Protein AF-A0A392MT41-F1 (afdb_monomer)

Secondary structure (DSSP, 8-state):
--------BHHHHHHHTTTS---HHHHHHHHHHHHHHHHIIIIIS-EE-S--SGGGEEESS---GGG-TTTTT-----PPPPP----S-HHHHHHHHHHHHHHHHHHHHHHTTT----PPPPP-PPP-TTS---EEE--GGG-EETTB---SS-S-GGG--HHHHTT----THHHHHHHHHHHHHHHHSS-S--PPPPTT--S---

Solvent-accessible surface area (backbone atoms only — not comparable to full-atom values): 12586 Å² total; per-residue (Å²): 139,88,76,83,86,63,32,42,27,45,46,54,51,41,58,70,58,67,43,61,32,47,61,66,69,60,42,50,53,38,49,50,38,46,50,56,49,49,50,49,30,45,73,77,65,38,38,32,52,44,52,58,46,44,73,33,28,27,16,62,46,63,83,59,63,71,70,23,84,85,41,66,84,58,83,80,84,76,80,78,79,80,86,82,92,80,90,89,70,67,68,62,55,51,52,50,51,54,51,49,52,53,51,51,52,53,52,54,62,62,51,66,80,74,60,85,88,77,82,75,77,78,77,77,79,81,69,62,83,84,56,72,61,58,45,43,74,51,77,66,88,67,37,31,39,75,93,52,75,82,66,77,86,61,38,56,80,59,31,43,32,66,43,52,75,67,68,70,57,84,62,69,61,43,43,57,43,9,47,51,32,46,55,44,22,42,50,53,35,45,71,74,44,79,89,73,93,55,96,89,63,65,98,74,78,130

pLDDT: mean 77.29, std 24.52, range [26.86, 98.88]

InterPro domains:
  IPR000719 Protein kinase domain [PF00069] (1-61)
  IPR000719 Protein kinase domain [PF00069] (134-195)
  IPR000719 Protein kinase domain [PS50011] (1-206)
  IPR000719 Protein kinase domain [SM00220] (1-206)
  IPR008271 Serine/threonine-protein kinase, active site [PS00108] (47-59)
  IPR011009 Protein kinase-like domain superfamily [SSF56112] (1-197)

Mean predicted aligned error: 13.43 Å

Nearest PDB structures (foldseek):
  6khf-assembly1_A  TM=9.189E-01  e=7.481E-11  Homo sapiens
  6ytw-assembly1_A  TM=9.101E-01  e=1.642E-10  Homo sapiens
  2eu9-assembly1_A  TM=8.908E-01  e=1.642E-10  Homo sapiens
  6z55-assembly1_A  TM=8.718E-01  e=1.142E-10  Homo sapiens
  6fyk-assembly1_A  TM=8.500E-01  e=9.529E-11  Homo sapiens

Foldseek 3Di:
DDDDDFAAFQVVVLVVQVLAADDVVLLVLLLVLLVVQLCCCCPVPQKALQADDRRQKTHRDYDDCCVWPVCVPDDDPDDDDDDDDDDDDPPVVVVVVVVVVVVVVVVVVVVVVPDDDDDDDPPDRTDCPPPDSNIHGHDSVCMDRQVDHDDLQTYDPLLADVCSVVSVDDGSVSSVSSSVQRSVCNGGSDGPDDDDDDPPDDPDDD

Radius of gyration: 20.71 Å; Cα contacts (8 Å, |Δi|>4): 234; chains: 1; bounding box: 49×44×62 Å

Structure (mmCIF, N/CA/C/O backbone):
data_AF-A0A392MT41-F1
#
_entry.id   AF-A0A392MT41-F1
#
loop_
_atom_site.group_PDB
_atom_site.id
_atom_site.type_symbol
_atom_site.label_atom_id
_atom_site.label_alt_id
_atom_site.label_comp_id
_atom_site.label_asym_id
_atom_site.label_entity_id
_atom_site.label_seq_id
_atom_site.pdbx_PDB_ins_code
_atom_site.Cartn_x
_atom_site.Cartn_y
_atom_site.Cartn_z
_atom_site.occupancy
_atom_site.B_iso_or_equiv
_atom_site.auth_seq_id
_atom_site.auth_comp_id
_atom_site.auth_asym_id
_atom_site.auth_atom_id
_atom_site.pdbx_PDB_model_num
ATOM 1 N N . MET A 1 1 ? -1.123 17.885 -12.887 1.00 83.00 1 MET A N 1
ATOM 2 C CA . MET A 1 1 ? -2.150 16.830 -13.041 1.00 83.00 1 MET A CA 1
ATOM 3 C C . MET A 1 1 ? -3.397 17.243 -12.278 1.00 83.00 1 MET A C 1
ATOM 5 O O . MET A 1 1 ? -3.253 17.849 -11.225 1.00 83.00 1 MET A O 1
ATOM 9 N N . VAL A 1 2 ? -4.587 16.936 -12.796 1.00 93.81 2 VAL A N 1
ATOM 10 C CA . VAL A 1 2 ? -5.866 17.074 -12.077 1.00 93.81 2 VAL A CA 1
ATOM 11 C C . VAL A 1 2 ? -6.411 15.662 -11.874 1.00 93.81 2 VAL A C 1
ATOM 13 O O . VAL A 1 2 ? -6.460 14.899 -12.834 1.00 93.81 2 VAL A O 1
ATOM 16 N N . LEU A 1 3 ? -6.756 15.307 -10.637 1.00 95.94 3 LEU A N 1
ATOM 17 C CA . LEU A 1 3 ? -7.243 13.982 -10.240 1.00 95.94 3 LEU A CA 1
ATOM 18 C C . LEU A 1 3 ? -8.546 14.130 -9.448 1.00 95.94 3 LEU A C 1
ATOM 20 O O . LEU A 1 3 ? -8.872 15.223 -8.980 1.00 95.94 3 LEU A O 1
ATOM 24 N N . GLU A 1 4 ? -9.282 13.032 -9.283 1.00 96.38 4 GLU A N 1
ATOM 25 C CA . GLU A 1 4 ? -10.420 13.001 -8.362 1.00 96.38 4 GLU A CA 1
ATOM 26 C C . GLU A 1 4 ? -9.970 13.282 -6.920 1.00 96.38 4 GLU A C 1
ATOM 28 O O . GLU A 1 4 ? -8.860 12.930 -6.513 1.00 96.38 4 GLU A O 1
ATOM 33 N N . PHE A 1 5 ? -10.843 13.911 -6.133 1.00 95.56 5 PHE A N 1
ATOM 34 C CA . PHE A 1 5 ? -10.588 14.089 -4.710 1.00 95.56 5 PHE A CA 1
ATOM 35 C C . PHE A 1 5 ? -10.744 12.749 -3.982 1.00 95.56 5 PHE A C 1
ATOM 37 O O . PHE A 1 5 ? -11.787 12.104 -4.081 1.00 95.56 5 PHE A O 1
ATOM 44 N N . LEU A 1 6 ? -9.720 12.368 -3.221 1.00 96.88 6 LEU A N 1
ATOM 45 C CA . LEU A 1 6 ? -9.735 11.219 -2.320 1.00 96.88 6 LEU A CA 1
ATOM 46 C C . LEU A 1 6 ? -9.590 11.684 -0.869 1.00 96.88 6 LEU A C 1
ATOM 48 O O . LEU A 1 6 ? -9.231 12.827 -0.585 1.00 96.88 6 LEU A O 1
ATOM 52 N N . GLY A 1 7 ? -9.918 10.787 0.050 1.00 95.75 7 GLY A N 1
ATOM 53 C CA . GLY A 1 7 ? -9.862 11.008 1.482 1.00 95.75 7 GLY A CA 1
ATOM 54 C C . GLY A 1 7 ? -8.497 10.711 2.095 1.00 95.75 7 GLY A C 1
ATOM 55 O O . GLY A 1 7 ? -7.437 10.941 1.519 1.00 95.75 7 GLY A O 1
ATOM 56 N N . ASP A 1 8 ? -8.543 10.227 3.330 1.00 95.81 8 ASP A N 1
ATOM 57 C CA . ASP A 1 8 ? -7.357 10.029 4.152 1.00 95.81 8 ASP A CA 1
ATOM 58 C C . ASP A 1 8 ? -6.546 8.798 3.745 1.00 95.81 8 ASP A C 1
ATOM 60 O O . ASP A 1 8 ? -7.099 7.799 3.292 1.00 95.81 8 ASP A O 1
ATOM 64 N N . SER A 1 9 ? -5.230 8.837 3.968 1.00 97.38 9 SER A N 1
ATOM 65 C CA . SER A 1 9 ? -4.378 7.665 3.756 1.00 97.38 9 SER A CA 1
ATOM 66 C C . SER A 1 9 ? -4.626 6.571 4.790 1.00 97.38 9 SER A C 1
ATOM 68 O O . SER A 1 9 ? -5.031 6.840 5.931 1.00 97.38 9 SER A O 1
ATOM 70 N N . LEU A 1 10 ? -4.298 5.327 4.437 1.00 97.44 10 LEU A N 1
ATOM 71 C CA . LEU A 1 10 ? -4.333 4.217 5.390 1.00 97.44 10 LEU A CA 1
ATOM 72 C C . LEU A 1 10 ? -3.404 4.460 6.586 1.00 97.44 10 LEU A C 1
ATOM 74 O O . LEU A 1 10 ? -3.735 4.071 7.705 1.00 97.44 10 LEU A O 1
ATOM 78 N N . LEU A 1 11 ? -2.300 5.196 6.410 1.00 94.88 11 LEU A N 1
ATOM 79 C CA . LEU A 1 11 ? -1.449 5.595 7.536 1.00 94.88 11 LEU A CA 1
ATOM 80 C C . LEU A 1 11 ? -2.227 6.440 8.555 1.00 94.88 11 LEU A C 1
ATOM 82 O O . LEU A 1 11 ? -2.051 6.288 9.769 1.00 94.88 11 LEU A O 1
ATOM 86 N N . ARG A 1 12 ? -3.093 7.348 8.090 1.00 93.25 12 ARG A N 1
ATOM 87 C CA . ARG A 1 12 ? -3.938 8.147 8.983 1.00 93.25 12 ARG A CA 1
ATOM 88 C C . ARG A 1 12 ? -4.991 7.279 9.669 1.00 93.25 12 ARG A C 1
ATOM 90 O O . ARG A 1 12 ? -5.237 7.501 10.853 1.00 93.25 12 ARG A O 1
ATOM 97 N N . LEU A 1 13 ? -5.539 6.273 8.985 1.00 93.25 13 LEU A N 1
ATOM 98 C CA . LEU A 1 13 ? -6.452 5.288 9.577 1.00 93.25 13 LEU A CA 1
ATOM 99 C C . LEU A 1 13 ? -5.777 4.475 10.695 1.00 93.25 13 LEU A C 1
ATOM 101 O O . LEU A 1 13 ? -6.313 4.392 11.799 1.00 93.25 13 LEU A O 1
ATOM 105 N N . VAL A 1 14 ? -4.573 3.944 10.469 1.00 91.06 14 VAL A N 1
ATOM 106 C CA . VAL A 1 14 ? -3.822 3.185 11.489 1.00 91.06 14 VAL A CA 1
ATOM 107 C C . VAL A 1 14 ? -3.470 4.072 12.691 1.00 91.06 14 VAL A C 1
ATOM 109 O O . VAL A 1 14 ? -3.676 3.679 13.844 1.00 91.06 14 VAL A O 1
ATOM 112 N N . LYS A 1 15 ? -3.037 5.320 12.450 1.00 89.31 15 LYS A N 1
ATOM 113 C CA . LYS A 1 15 ? -2.821 6.331 13.506 1.00 89.31 15 LYS A CA 1
ATOM 114 C C . LYS A 1 15 ? -4.098 6.624 14.285 1.00 89.31 15 LYS A C 1
ATOM 116 O O . LYS A 1 15 ? -4.072 6.748 15.512 1.00 89.31 15 LYS A O 1
ATOM 121 N N . TYR A 1 16 ? -5.218 6.746 13.582 1.00 87.25 16 TYR A N 1
ATOM 122 C CA . TYR A 1 16 ? -6.523 6.949 14.187 1.00 87.25 16 TYR A CA 1
ATOM 123 C C . TYR A 1 16 ? -6.920 5.753 15.059 1.00 87.25 16 TYR A C 1
ATOM 125 O O . TYR A 1 16 ? -7.369 5.952 16.184 1.00 87.25 16 TYR A O 1
ATOM 133 N N . ASN A 1 17 ? -6.633 4.527 14.635 1.00 88.19 17 ASN A N 1
ATOM 134 C CA . ASN A 1 17 ? -6.834 3.330 15.446 1.00 88.19 17 ASN A CA 1
ATOM 135 C C . ASN A 1 17 ? -5.734 3.100 16.511 1.00 88.19 17 ASN A C 1
ATOM 137 O O . ASN A 1 17 ? -5.677 2.059 17.160 1.00 88.19 17 ASN A O 1
ATOM 141 N N . ARG A 1 18 ? -4.851 4.086 16.732 1.00 88.50 18 ARG A N 1
ATOM 142 C CA . ARG A 1 18 ? -3.762 4.041 17.723 1.00 88.50 18 ARG A CA 1
ATOM 143 C C . ARG A 1 18 ? -2.842 2.822 17.565 1.00 88.50 18 ARG A C 1
ATOM 145 O O . ARG A 1 18 ? -2.358 2.322 18.577 1.00 88.50 18 ARG A O 1
ATOM 152 N N . TYR A 1 19 ? -2.595 2.375 16.331 1.00 90.44 19 TYR A N 1
ATOM 153 C CA . TYR A 1 19 ? -1.699 1.246 16.041 1.00 90.44 19 TYR A CA 1
ATOM 154 C C . TYR A 1 19 ? -2.097 -0.065 16.751 1.00 90.44 19 TYR A C 1
ATOM 156 O O . TYR A 1 19 ? -1.237 -0.842 17.134 1.00 90.44 19 TYR A O 1
ATOM 164 N N . LYS A 1 20 ? -3.398 -0.310 16.971 1.00 89.62 20 LYS A N 1
ATOM 165 C CA . LYS A 1 20 ? -3.895 -1.544 17.614 1.00 89.62 20 LYS A CA 1
ATOM 166 C C . LYS A 1 20 ? -4.226 -2.693 16.645 1.00 89.62 20 LYS A C 1
ATOM 168 O O . LYS A 1 20 ? -4.743 -3.711 17.090 1.00 89.62 20 LYS A O 1
ATOM 173 N N . GLY A 1 21 ? -3.990 -2.513 15.345 1.00 92.31 21 GLY A N 1
ATOM 174 C CA . GLY A 1 21 ? -4.503 -3.414 14.310 1.00 92.31 21 GLY A CA 1
ATOM 175 C C . GLY A 1 21 ? -6.006 -3.234 14.061 1.00 92.31 21 GLY A C 1
ATOM 176 O O . GLY A 1 21 ? -6.777 -2.884 14.956 1.00 92.31 21 GLY A O 1
ATOM 177 N N . LEU A 1 22 ? -6.428 -3.386 12.811 1.00 94.25 22 LEU A N 1
ATOM 178 C CA . LEU A 1 22 ? -7.815 -3.265 12.376 1.00 94.25 22 LEU A CA 1
ATOM 179 C C . LEU A 1 22 ? -8.522 -4.633 12.448 1.00 94.25 22 LEU A C 1
ATOM 181 O O . LEU A 1 22 ? -7.886 -5.670 12.250 1.00 94.25 22 LEU A O 1
ATOM 185 N N . PRO A 1 23 ? -9.852 -4.658 12.638 1.00 95.06 23 PRO A N 1
ATOM 186 C CA . PRO A 1 23 ? -10.663 -5.855 12.459 1.00 95.06 23 PRO A CA 1
ATOM 187 C C . PRO A 1 23 ? -10.437 -6.509 11.089 1.00 95.06 23 PRO A C 1
ATOM 189 O O . PRO A 1 23 ? -10.406 -5.834 10.056 1.00 95.06 23 PRO A O 1
ATOM 192 N N . LEU A 1 24 ? -10.323 -7.840 11.065 1.00 96.06 24 LEU A N 1
ATOM 193 C CA . LEU A 1 24 ? -9.940 -8.594 9.863 1.00 96.06 24 LEU A CA 1
ATOM 194 C C . LEU A 1 24 ? -10.915 -8.443 8.688 1.00 96.06 24 LEU A C 1
ATOM 196 O O . LEU A 1 24 ? -10.503 -8.564 7.537 1.00 96.06 24 LEU A O 1
ATOM 200 N N . ASN A 1 25 ? -12.194 -8.167 8.945 1.00 95.94 25 ASN A N 1
ATOM 201 C CA . ASN A 1 25 ? -13.160 -7.840 7.895 1.00 95.94 25 ASN A CA 1
ATOM 202 C C . ASN A 1 25 ? -12.762 -6.557 7.151 1.00 95.94 25 ASN A C 1
ATOM 204 O O . ASN A 1 25 ? -12.722 -6.561 5.924 1.00 95.94 25 ASN A O 1
ATOM 208 N N . LYS A 1 26 ? -12.365 -5.503 7.875 1.00 96.06 26 LYS A N 1
ATOM 209 C CA . LYS A 1 26 ? -11.892 -4.249 7.273 1.00 96.06 26 LYS A CA 1
ATOM 210 C C . LYS A 1 26 ? -10.553 -4.437 6.562 1.00 96.06 26 LYS A C 1
ATOM 212 O O . LYS A 1 26 ? -10.384 -3.928 5.458 1.00 96.06 26 LYS A O 1
ATOM 217 N N . VAL A 1 27 ? -9.628 -5.207 7.148 1.00 98.19 27 VAL A N 1
ATOM 218 C CA . VAL A 1 27 ? -8.356 -5.562 6.487 1.00 98.19 27 VAL A CA 1
ATOM 219 C C . VAL A 1 27 ? -8.629 -6.267 5.158 1.00 98.19 27 VAL A C 1
ATOM 221 O O . VAL A 1 27 ? -8.066 -5.884 4.139 1.00 98.19 27 VAL A O 1
ATOM 224 N N . ARG A 1 28 ? -9.548 -7.240 5.136 1.00 98.31 28 ARG A N 1
ATOM 225 C CA . ARG A 1 28 ? -9.940 -7.964 3.920 1.00 98.31 28 ARG A 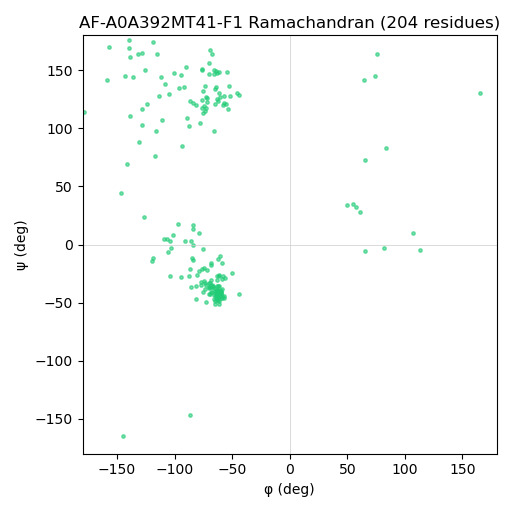CA 1
ATOM 226 C C . ARG A 1 28 ? -10.490 -7.032 2.840 1.00 98.31 28 ARG A C 1
ATOM 228 O O . ARG A 1 28 ? -10.078 -7.160 1.692 1.00 98.31 28 ARG A O 1
ATOM 235 N N . GLU A 1 29 ? -11.381 -6.107 3.191 1.00 98.12 29 GLU A N 1
ATOM 236 C CA . GLU A 1 29 ? -11.945 -5.124 2.249 1.00 98.12 29 GLU A CA 1
ATOM 237 C C . GLU A 1 29 ? -10.860 -4.219 1.640 1.00 98.12 29 GLU A C 1
ATOM 239 O O . GLU A 1 29 ? -10.825 -4.008 0.425 1.00 98.12 29 GLU A O 1
ATOM 244 N N . ILE A 1 30 ? -9.934 -3.727 2.470 1.00 98.62 30 ILE A N 1
ATOM 245 C CA . ILE A 1 30 ? -8.800 -2.907 2.021 1.00 98.62 30 ILE A CA 1
ATOM 246 C C . ILE A 1 30 ? -7.892 -3.722 1.096 1.00 98.62 30 ILE A C 1
ATOM 248 O O . ILE A 1 30 ? -7.546 -3.267 0.005 1.00 98.62 30 ILE A O 1
ATOM 252 N N . CYS A 1 31 ? -7.539 -4.946 1.496 1.00 98.81 31 CYS A N 1
ATOM 253 C CA . CYS A 1 31 ? -6.698 -5.830 0.698 1.00 98.81 31 CYS A CA 1
ATOM 254 C C . CYS A 1 31 ? -7.322 -6.133 -0.666 1.00 98.81 31 CYS A C 1
ATOM 256 O O . CYS A 1 31 ? -6.614 -6.110 -1.665 1.00 98.81 31 CYS A O 1
ATOM 258 N N . GLN A 1 32 ? -8.636 -6.364 -0.728 1.00 98.81 32 GLN A N 1
ATOM 259 C CA . GLN A 1 32 ? -9.346 -6.555 -1.994 1.00 98.81 32 GLN A CA 1
ATOM 260 C C . GLN A 1 32 ? -9.211 -5.333 -2.908 1.00 98.81 32 GLN A C 1
ATOM 262 O O . GLN A 1 32 ? -8.890 -5.493 -4.081 1.00 98.81 32 GLN A O 1
ATOM 267 N N . CYS A 1 33 ? -9.395 -4.118 -2.383 1.00 98.75 33 CYS A N 1
ATOM 268 C CA . CYS A 1 33 ? -9.244 -2.894 -3.173 1.00 98.75 33 CYS A CA 1
ATOM 269 C C . CYS A 1 33 ? -7.818 -2.733 -3.726 1.00 98.75 33 CYS A C 1
ATOM 271 O O . CYS A 1 33 ? -7.654 -2.396 -4.898 1.00 98.75 33 CYS A O 1
ATOM 273 N N . ILE A 1 34 ? -6.794 -2.993 -2.902 1.00 98.81 34 ILE A N 1
ATOM 274 C CA . ILE A 1 34 ? -5.387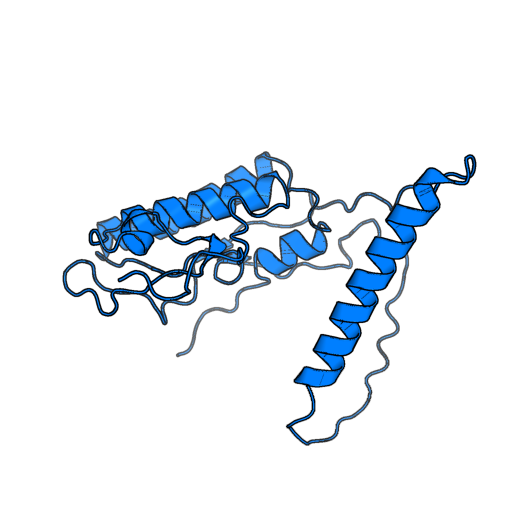 -2.911 -3.326 1.00 98.81 34 ILE A CA 1
ATOM 275 C C . ILE A 1 34 ? -5.088 -3.966 -4.395 1.00 98.81 34 ILE A C 1
ATOM 277 O O . ILE A 1 34 ? -4.541 -3.623 -5.436 1.00 98.81 34 ILE A O 1
ATOM 281 N N . LEU A 1 35 ? -5.484 -5.224 -4.176 1.00 98.88 35 LEU A N 1
ATOM 282 C CA . LEU A 1 35 ? -5.219 -6.323 -5.109 1.00 98.88 35 LEU A CA 1
ATOM 283 C C . LEU A 1 35 ? -5.906 -6.128 -6.461 1.00 98.88 35 LEU A C 1
ATOM 285 O O . LEU A 1 35 ? -5.291 -6.405 -7.480 1.00 98.88 35 LEU A O 1
ATOM 289 N N . ILE A 1 36 ? -7.137 -5.608 -6.487 1.00 98.81 36 ILE A N 1
ATOM 290 C CA . ILE A 1 36 ? -7.817 -5.251 -7.742 1.00 98.81 36 ILE A CA 1
ATOM 291 C C . ILE A 1 36 ? -7.034 -4.161 -8.489 1.00 98.81 36 ILE A C 1
ATOM 293 O O . ILE A 1 36 ? -6.874 -4.237 -9.704 1.00 98.81 36 ILE A O 1
ATOM 297 N N . GLY A 1 37 ? -6.530 -3.152 -7.769 1.00 98.69 37 GLY A N 1
ATOM 298 C CA . GLY A 1 37 ? -5.704 -2.099 -8.359 1.00 98.69 37 GLY A CA 1
ATOM 299 C C . GLY A 1 37 ? -4.380 -2.627 -8.914 1.00 98.69 37 GLY A C 1
ATOM 300 O O . GLY A 1 37 ? -4.021 -2.296 -10.039 1.00 98.69 37 GLY A O 1
ATOM 301 N N . LEU A 1 38 ? -3.680 -3.471 -8.153 1.00 98.75 38 LEU A N 1
ATOM 302 C CA . LEU A 1 38 ? -2.424 -4.088 -8.586 1.00 98.75 38 LEU A CA 1
ATOM 303 C C . LEU A 1 38 ? -2.628 -5.018 -9.783 1.00 98.75 38 LEU A C 1
ATOM 305 O O . LEU A 1 38 ? -1.864 -4.933 -10.735 1.00 98.75 38 LEU A O 1
ATOM 309 N N . ASP A 1 39 ? -3.679 -5.841 -9.784 1.00 98.75 39 ASP A N 1
ATOM 310 C CA . ASP A 1 39 ? -3.999 -6.728 -10.908 1.00 98.75 39 ASP A CA 1
ATOM 311 C C . ASP A 1 39 ? -4.178 -5.938 -12.213 1.00 98.75 39 ASP A C 1
ATOM 313 O O . ASP A 1 39 ? -3.587 -6.284 -13.235 1.00 98.75 39 ASP A O 1
ATOM 317 N N . TYR A 1 40 ? -4.891 -4.809 -12.155 1.00 98.69 40 TYR A N 1
ATOM 318 C CA . TYR A 1 40 ? -5.067 -3.910 -13.296 1.00 98.69 40 TYR A CA 1
ATOM 319 C C . TYR A 1 40 ? -3.753 -3.264 -13.767 1.00 98.69 40 TYR A C 1
ATOM 321 O O . TYR A 1 40 ? -3.503 -3.164 -14.969 1.00 98.69 40 TYR A O 1
ATOM 329 N N . LEU A 1 41 ? -2.892 -2.832 -12.841 1.00 98.44 41 LEU A N 1
ATOM 330 C CA . LEU A 1 41 ? -1.585 -2.258 -13.184 1.00 98.44 41 LEU A CA 1
ATOM 331 C C . LEU A 1 41 ? -0.668 -3.300 -13.828 1.00 98.44 41 LEU A C 1
ATOM 333 O O . LEU A 1 41 ? -0.063 -3.033 -14.866 1.00 98.44 41 LEU A O 1
ATOM 337 N N . HIS A 1 42 ? -0.589 -4.488 -13.231 1.00 98.50 42 HIS A N 1
ATOM 338 C CA . HIS A 1 42 ? 0.335 -5.545 -13.631 1.00 98.50 42 HIS A CA 1
ATOM 339 C C . HIS A 1 42 ? -0.095 -6.202 -14.940 1.00 98.50 42 HIS A C 1
ATOM 341 O O . HIS A 1 42 ? 0.718 -6.321 -15.854 1.00 98.50 42 HIS A O 1
ATOM 347 N N . ARG A 1 43 ? -1.365 -6.613 -15.053 1.00 98.06 43 ARG A N 1
ATOM 348 C CA . ARG A 1 43 ? -1.857 -7.376 -16.211 1.00 98.06 43 ARG A CA 1
ATOM 349 C C . ARG A 1 43 ? -2.199 -6.501 -17.403 1.00 98.06 43 ARG A C 1
ATOM 351 O O . ARG A 1 43 ? -1.805 -6.827 -18.516 1.00 98.06 43 ARG A O 1
ATOM 358 N N . GLU A 1 44 ? -2.928 -5.412 -17.174 1.00 97.62 44 GLU A N 1
ATOM 359 C CA . GLU A 1 44 ? -3.481 -4.614 -18.275 1.00 97.62 44 GLU A CA 1
ATOM 360 C C . GLU A 1 44 ? -2.502 -3.539 -18.766 1.00 97.62 44 GLU A C 1
ATOM 362 O O . GLU A 1 44 ? -2.564 -3.140 -19.926 1.00 97.62 44 GLU A O 1
ATOM 367 N N . HIS A 1 45 ? -1.595 -3.060 -17.903 1.00 97.00 45 HIS A N 1
ATOM 368 C CA . HIS A 1 45 ? -0.712 -1.926 -18.226 1.00 97.00 45 HIS A CA 1
ATOM 369 C C . HIS A 1 45 ? 0.781 -2.258 -18.174 1.00 97.00 45 HIS A C 1
ATOM 371 O O . HIS A 1 45 ? 1.583 -1.467 -18.667 1.00 97.00 45 HIS A O 1
ATOM 377 N N . GLY A 1 46 ? 1.177 -3.390 -17.580 1.00 97.38 46 GLY A N 1
ATOM 378 C CA . GLY A 1 46 ? 2.590 -3.721 -17.381 1.00 97.38 46 GLY A CA 1
ATOM 379 C C . GLY A 1 46 ? 3.331 -2.710 -16.4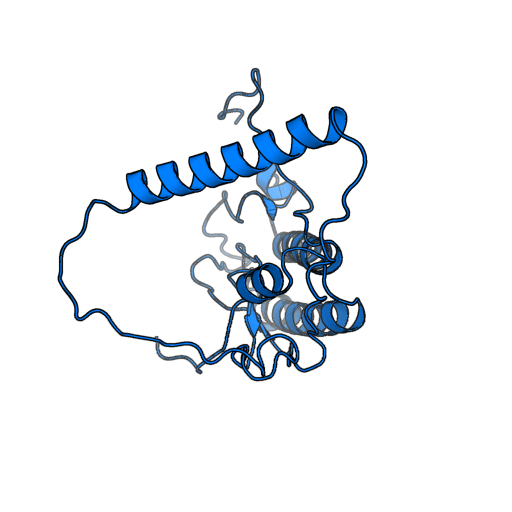96 1.00 97.38 46 GLY A C 1
ATOM 380 O O . GLY A 1 46 ? 4.536 -2.522 -16.656 1.00 97.38 46 GLY A O 1
ATOM 381 N N . ILE A 1 47 ? 2.620 -2.042 -15.584 1.00 98.12 47 ILE A N 1
ATOM 382 C CA . ILE A 1 47 ? 3.173 -1.039 -14.665 1.00 98.12 47 ILE A CA 1
ATOM 383 C C . ILE A 1 47 ? 3.482 -1.699 -13.323 1.00 98.12 47 ILE A C 1
ATOM 385 O O . ILE A 1 47 ? 2.644 -2.410 -12.777 1.00 98.12 47 ILE A O 1
ATOM 389 N N . ILE A 1 48 ? 4.655 -1.412 -12.765 1.00 98.44 48 ILE A N 1
ATOM 390 C CA . ILE A 1 48 ? 5.056 -1.756 -11.397 1.00 98.44 48 ILE A CA 1
ATOM 391 C C . ILE A 1 48 ? 4.989 -0.468 -10.571 1.00 98.44 48 ILE A C 1
ATOM 393 O O . ILE A 1 48 ? 5.528 0.559 -10.985 1.00 98.44 48 ILE A O 1
ATOM 397 N N . HIS A 1 49 ? 4.329 -0.485 -9.415 1.00 98.56 49 HIS A N 1
ATOM 398 C CA . HIS A 1 49 ? 4.183 0.706 -8.576 1.00 98.56 49 HIS A CA 1
ATOM 399 C C . HIS A 1 49 ? 5.484 1.082 -7.862 1.00 98.56 49 HIS A C 1
ATOM 401 O O . HIS A 1 49 ? 5.762 2.268 -7.705 1.00 98.56 49 HIS A O 1
ATOM 407 N N . THR A 1 50 ? 6.245 0.089 -7.395 1.00 98.19 50 THR A N 1
ATOM 408 C CA . THR A 1 50 ? 7.582 0.200 -6.780 1.00 98.19 50 THR A CA 1
ATOM 409 C C . THR A 1 50 ? 7.678 0.939 -5.437 1.00 98.19 50 THR A C 1
ATOM 411 O O . THR A 1 50 ? 8.739 0.934 -4.825 1.00 98.19 50 THR A O 1
ATOM 414 N N . ASP A 1 51 ? 6.605 1.544 -4.927 1.00 98.19 51 ASP A N 1
ATOM 415 C CA . ASP A 1 51 ? 6.601 2.272 -3.644 1.00 98.19 51 ASP A CA 1
ATOM 416 C C . ASP A 1 51 ? 5.249 2.152 -2.925 1.00 98.19 51 ASP A C 1
ATOM 418 O O . ASP A 1 51 ? 4.675 3.125 -2.430 1.00 98.19 51 ASP A O 1
ATOM 422 N N . LEU A 1 52 ? 4.701 0.936 -2.899 1.00 98.44 52 LEU A N 1
ATOM 423 C CA . LEU A 1 52 ? 3.453 0.659 -2.201 1.00 98.44 52 LEU A CA 1
ATOM 424 C C . LEU A 1 52 ? 3.679 0.706 -0.678 1.00 98.44 52 LEU A C 1
ATOM 426 O O . LEU A 1 52 ? 4.502 -0.022 -0.124 1.00 98.44 52 LEU A O 1
ATOM 430 N N . LYS A 1 53 ? 2.929 1.572 0.005 1.00 98.38 53 LYS A N 1
ATOM 431 C CA . LYS A 1 53 ? 2.958 1.776 1.464 1.00 98.38 53 LYS A CA 1
ATOM 432 C C . LYS A 1 53 ? 1.643 2.381 1.944 1.00 98.38 53 LYS A C 1
ATOM 434 O O . LYS A 1 53 ? 0.830 2.823 1.131 1.00 98.38 53 LYS A O 1
ATOM 439 N N . LEU A 1 54 ? 1.428 2.437 3.258 1.00 97.88 54 LEU A N 1
ATOM 440 C CA . LEU A 1 54 ? 0.187 2.962 3.846 1.00 97.88 54 LEU A CA 1
ATOM 441 C C . LEU A 1 54 ? -0.133 4.414 3.445 1.00 97.88 54 LEU A C 1
ATOM 443 O O . LEU A 1 54 ? -1.295 4.820 3.464 1.00 97.88 54 LEU A O 1
ATOM 447 N N . GLU A 1 55 ? 0.876 5.215 3.118 1.00 98.38 55 GLU A N 1
ATOM 448 C CA . GLU A 1 55 ? 0.734 6.587 2.632 1.00 98.38 55 GLU A CA 1
ATOM 449 C C . GLU A 1 55 ? 0.158 6.659 1.213 1.00 98.38 55 GLU A C 1
ATOM 451 O O . GLU A 1 55 ? -0.612 7.576 0.932 1.00 98.38 55 GLU A O 1
ATOM 456 N N . ASN A 1 56 ? 0.472 5.670 0.372 1.00 98.69 56 ASN A N 1
ATOM 457 C CA . ASN A 1 56 ? 0.155 5.634 -1.062 1.00 98.69 56 ASN A CA 1
ATOM 458 C C . ASN A 1 56 ? -1.126 4.837 -1.361 1.00 98.69 56 ASN A C 1
ATOM 460 O O . ASN A 1 56 ? -1.400 4.436 -2.491 1.00 98.69 56 ASN A O 1
ATOM 464 N N . VAL A 1 57 ? -1.950 4.623 -0.335 1.00 98.62 57 VAL A N 1
ATOM 465 C CA . VAL A 1 57 ? -3.298 4.074 -0.467 1.00 98.62 57 VAL A CA 1
ATOM 466 C C . VAL A 1 57 ? -4.258 5.005 0.258 1.00 98.62 57 VAL A C 1
ATOM 468 O O . VAL A 1 57 ? -4.166 5.187 1.476 1.00 98.62 57 VAL A O 1
ATOM 471 N N . LEU A 1 58 ? -5.176 5.611 -0.494 1.00 98.56 58 LEU A N 1
ATOM 472 C CA . LEU A 1 58 ? -6.125 6.594 0.025 1.00 98.56 58 LEU A CA 1
ATOM 473 C C . LEU A 1 58 ? -7.532 6.019 0.079 1.00 98.56 58 LEU A C 1
ATOM 475 O O . LEU A 1 58 ? -7.991 5.363 -0.856 1.00 98.56 58 LEU A O 1
ATOM 479 N N . LEU A 1 59 ? -8.235 6.307 1.168 1.00 97.62 59 LEU A N 1
ATOM 480 C CA . LEU A 1 59 ? -9.664 6.066 1.287 1.00 97.62 59 LEU A CA 1
ATOM 481 C C . LEU A 1 59 ? -10.426 6.935 0.280 1.00 97.62 59 LEU A C 1
ATOM 483 O O . LEU A 1 59 ? -10.025 8.052 -0.027 1.00 97.62 59 LEU A O 1
ATOM 487 N N . VAL A 1 60 ? -11.569 6.458 -0.204 1.00 96.38 60 VAL A N 1
ATOM 488 C CA . VAL A 1 60 ? -12.452 7.238 -1.092 1.00 96.38 60 VAL A CA 1
ATOM 489 C C . VAL A 1 60 ? -13.169 8.358 -0.325 1.00 96.38 60 VAL A C 1
ATOM 491 O O . VAL A 1 60 ? -13.572 9.355 -0.912 1.00 96.38 60 VAL A O 1
ATOM 494 N N . SER A 1 61 ? -13.298 8.230 0.997 1.00 90.94 61 SER A N 1
ATOM 495 C CA . SER A 1 61 ? -13.906 9.233 1.877 1.00 90.94 61 SER A CA 1
ATOM 496 C C . SER A 1 61 ? -12.967 9.631 3.011 1.00 90.94 61 SER A C 1
ATOM 498 O O . SER A 1 61 ? -12.172 8.819 3.482 1.00 90.94 61 SER A O 1
ATOM 500 N N . THR A 1 62 ? -13.084 10.868 3.488 1.00 88.56 62 THR A N 1
ATOM 501 C CA . THR A 1 62 ? -12.370 11.334 4.681 1.00 88.56 62 THR A CA 1
ATOM 502 C C . THR A 1 62 ? -12.921 10.679 5.947 1.00 88.56 62 THR A C 1
ATOM 504 O O . THR A 1 62 ? -14.114 10.391 6.065 1.00 88.56 62 THR A O 1
ATOM 507 N N . ILE A 1 63 ? -12.037 10.439 6.912 1.00 83.75 63 ILE A N 1
ATOM 508 C CA . ILE A 1 63 ? -12.401 9.959 8.240 1.00 83.75 63 ILE A CA 1
ATOM 509 C C . ILE A 1 63 ? -13.037 11.132 8.978 1.00 83.75 63 ILE A C 1
ATOM 511 O O . ILE A 1 63 ? -12.369 12.121 9.274 1.00 83.75 63 ILE A O 1
ATOM 515 N N . ASP A 1 64 ? -14.322 11.007 9.291 1.00 77.88 64 ASP A N 1
ATOM 516 C CA . ASP A 1 64 ? -15.059 11.991 10.077 1.00 77.88 64 ASP A CA 1
ATOM 517 C C . ASP A 1 64 ? -14.952 11.661 11.577 1.00 77.88 64 ASP A C 1
ATOM 519 O O . ASP A 1 64 ? -15.573 10.695 12.035 1.00 77.88 64 ASP A O 1
ATOM 523 N N . PRO A 1 65 ? -14.205 12.449 12.378 1.00 67.50 65 PRO A N 1
ATOM 524 C CA . PRO A 1 65 ? -14.082 12.205 13.809 1.00 67.50 65 PRO A CA 1
ATOM 525 C C . PRO A 1 65 ? -15.385 12.447 14.580 1.00 67.50 65 PRO A C 1
ATOM 527 O O . PRO A 1 65 ? -15.463 12.034 15.731 1.00 67.50 65 PRO A O 1
ATOM 530 N N . ALA A 1 66 ? -16.382 13.132 14.007 1.00 63.31 66 ALA A N 1
ATOM 531 C CA . ALA A 1 66 ? -17.685 13.335 14.643 1.00 63.31 66 ALA A CA 1
ATOM 532 C C . ALA A 1 66 ? -18.568 12.078 14.575 1.00 63.31 66 ALA A C 1
ATOM 534 O O . ALA A 1 66 ? -19.458 11.905 15.404 1.00 63.31 66 ALA A O 1
ATOM 535 N N . LYS A 1 67 ? -18.284 11.171 13.630 1.00 57.81 67 LYS A N 1
ATOM 536 C CA . LYS A 1 67 ? -18.891 9.834 13.551 1.00 57.81 67 LYS A CA 1
ATOM 537 C C . LYS A 1 67 ? -18.186 8.808 14.446 1.00 57.81 67 LYS A C 1
ATOM 539 O O . LYS A 1 67 ? -18.614 7.660 14.489 1.00 57.81 67 LYS A O 1
ATOM 544 N N . ASP A 1 68 ? -17.138 9.220 15.169 1.00 55.78 68 ASP A N 1
ATOM 545 C CA . ASP A 1 68 ? -16.534 8.464 16.269 1.00 55.78 68 ASP A CA 1
ATOM 546 C C . ASP A 1 68 ? -17.440 8.570 17.508 1.00 55.78 68 ASP A C 1
ATOM 548 O O . ASP A 1 68 ? -17.534 9.654 18.100 1.00 55.78 68 ASP A O 1
ATOM 552 N N . PRO A 1 69 ? -18.077 7.479 17.969 1.00 45.88 69 PRO A N 1
ATOM 553 C CA . PRO A 1 69 ? -18.927 7.506 19.161 1.00 45.88 69 PRO A CA 1
ATOM 554 C C . PRO A 1 69 ? -18.183 7.958 20.429 1.00 45.88 69 PRO A C 1
ATOM 556 O O . PRO A 1 69 ? -18.814 8.311 21.420 1.00 45.88 69 PRO A O 1
ATOM 559 N N . VAL A 1 70 ? -16.843 7.963 20.415 1.00 52.00 70 VAL A N 1
ATOM 560 C CA . VAL A 1 70 ? -15.995 8.382 21.540 1.00 52.00 70 VAL A CA 1
ATOM 561 C C . VAL A 1 70 ? -15.729 9.897 21.555 1.00 52.00 70 VAL A C 1
ATOM 563 O O . VAL A 1 70 ? -15.384 10.447 22.602 1.00 52.00 70 VAL A O 1
ATOM 566 N N . ARG A 1 71 ? -15.884 10.602 20.423 1.00 47.53 71 ARG A N 1
ATOM 567 C CA . ARG A 1 71 ? -15.696 12.066 20.321 1.00 47.53 71 ARG A CA 1
ATOM 568 C C . ARG A 1 71 ? -16.988 12.864 20.197 1.00 47.53 71 ARG A C 1
ATOM 570 O O . ARG A 1 71 ? -16.923 14.087 20.305 1.00 47.53 71 ARG A O 1
ATOM 577 N N . SER A 1 72 ? -18.141 12.214 20.060 1.00 42.66 72 SER A N 1
ATOM 578 C CA . SER A 1 72 ? -19.444 12.890 19.982 1.00 42.66 72 SER A CA 1
ATOM 579 C C . SER A 1 72 ? -19.799 13.735 21.224 1.00 42.66 72 SER A C 1
ATOM 581 O O . SER A 1 72 ? -20.736 14.523 21.164 1.00 42.66 72 SER A O 1
ATOM 583 N N . GLY A 1 73 ? -19.031 13.637 22.321 1.00 42.59 73 GLY A N 1
ATOM 584 C CA . GLY A 1 73 ? -19.185 14.454 23.533 1.00 42.59 73 GLY A CA 1
ATOM 585 C C . GLY A 1 73 ? -18.165 15.584 23.751 1.00 42.59 73 GLY A C 1
ATOM 586 O O . GLY A 1 73 ? -18.224 16.226 24.795 1.00 42.59 73 GLY A O 1
ATOM 587 N N . VAL A 1 74 ? -17.213 15.841 22.841 1.00 37.88 74 VAL A N 1
ATOM 588 C CA . VAL A 1 74 ? -16.227 16.929 23.025 1.00 37.88 74 VAL A CA 1
ATOM 589 C C . VAL A 1 74 ? -16.194 17.829 21.796 1.00 37.88 74 VAL A C 1
ATOM 591 O O . VAL A 1 74 ? -15.588 17.496 20.779 1.00 37.88 74 VAL A O 1
ATOM 594 N N . THR A 1 75 ? -16.819 19.002 21.910 1.00 29.73 75 THR A N 1
ATOM 595 C CA . THR A 1 75 ? -16.706 20.098 20.939 1.00 29.73 75 THR A CA 1
ATOM 596 C C . THR A 1 75 ? -15.236 20.476 20.741 1.00 29.73 75 THR A C 1
ATOM 598 O O . THR A 1 75 ? -14.580 20.869 21.710 1.00 29.73 75 THR A O 1
ATOM 601 N N . PRO A 1 76 ? -14.685 20.404 19.517 1.00 35.44 76 PRO A N 1
ATOM 602 C CA . PRO A 1 76 ? -13.369 20.949 19.256 1.00 35.44 76 PRO A CA 1
ATOM 603 C C . PRO A 1 76 ? -13.499 22.468 19.130 1.00 35.44 76 PRO A C 1
ATOM 605 O O . PRO A 1 76 ? -13.963 22.9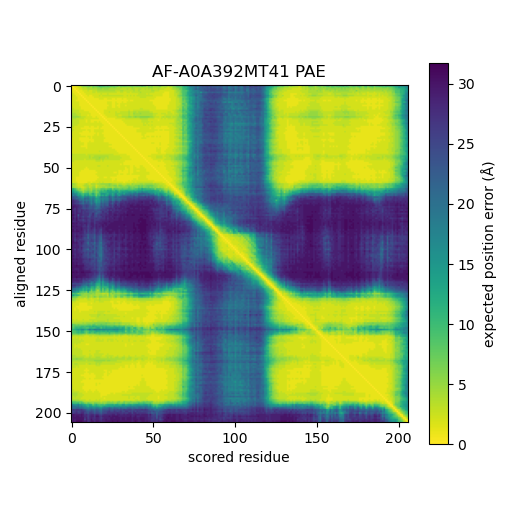78 18.113 1.00 35.44 76 PRO A O 1
ATOM 608 N N . ILE A 1 77 ? -13.078 23.190 20.170 1.00 34.91 77 ILE A N 1
ATOM 609 C CA . ILE A 1 77 ? -12.752 24.613 20.057 1.00 34.91 77 ILE A CA 1
ATOM 610 C C . ILE A 1 77 ? -11.532 24.697 19.133 1.00 34.91 77 ILE A C 1
ATOM 612 O O . ILE A 1 77 ? -10.401 24.433 19.538 1.00 34.91 77 ILE A O 1
ATOM 616 N N . LEU A 1 78 ? -11.786 24.979 17.858 1.00 35.00 78 LEU A N 1
ATOM 617 C CA . LEU A 1 78 ? -10.777 25.388 16.892 1.00 35.00 78 LEU A CA 1
ATOM 618 C C . LEU A 1 78 ? -10.745 26.916 16.885 1.00 35.00 78 LEU A C 1
ATOM 620 O O . LEU A 1 78 ? -11.376 27.546 16.041 1.00 35.00 78 LEU A O 1
ATOM 624 N N . GLU A 1 79 ? -9.999 27.516 17.810 1.00 29.77 79 GLU A N 1
ATOM 625 C CA . GLU A 1 79 ? -9.479 28.854 17.542 1.00 29.77 79 GLU A CA 1
ATOM 626 C C . GLU A 1 79 ? -8.353 28.716 16.515 1.00 29.77 79 GLU A C 1
ATOM 628 O O . GLU A 1 79 ? -7.354 28.026 16.733 1.00 29.77 79 GLU A O 1
ATOM 633 N N . ARG A 1 80 ? -8.561 29.326 15.347 1.00 33.59 80 ARG A N 1
ATOM 634 C CA . ARG A 1 80 ? -7.532 29.499 14.321 1.00 33.59 80 ARG A CA 1
ATOM 635 C C . ARG A 1 80 ? -6.542 30.556 14.816 1.00 33.59 80 ARG A C 1
ATOM 637 O O . ARG A 1 80 ? -6.982 31.675 15.065 1.00 33.59 80 ARG A O 1
ATOM 644 N N . PRO A 1 81 ? -5.229 30.290 14.872 1.00 31.53 81 PRO A N 1
ATOM 645 C CA . PRO A 1 81 ? -4.261 31.369 14.862 1.00 31.53 81 PRO A CA 1
ATOM 646 C C . PRO A 1 81 ? -4.067 31.805 13.411 1.00 31.53 81 PRO A C 1
ATOM 648 O O . PRO A 1 81 ? -3.700 31.006 12.544 1.00 31.53 81 PRO A 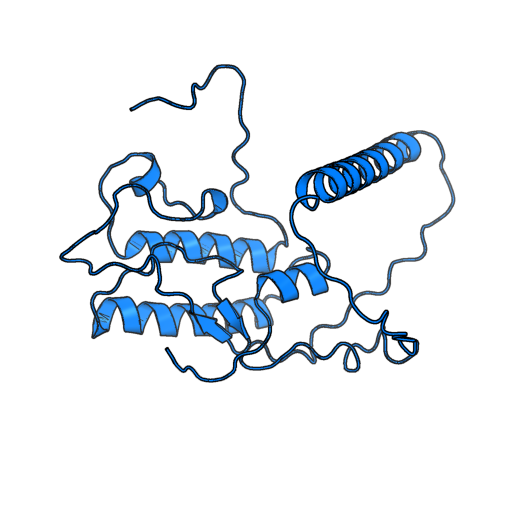O 1
ATOM 651 N N . GLU A 1 82 ? -4.362 33.074 13.162 1.00 29.62 82 GLU A N 1
ATOM 652 C CA . GLU A 1 82 ? -4.009 33.795 11.945 1.00 29.62 82 GLU A CA 1
ATOM 653 C C . GLU A 1 82 ? -2.495 33.709 11.677 1.00 29.62 82 GLU A C 1
ATOM 655 O O . GLU A 1 82 ? -1.680 33.543 12.587 1.00 29.62 82 GLU A O 1
ATOM 660 N N . GLY A 1 83 ? -2.134 33.723 10.393 1.00 32.09 83 GLY A N 1
ATOM 661 C CA . GLY A 1 83 ? -0.824 33.299 9.911 1.00 32.09 83 GLY A CA 1
ATOM 662 C C . GLY A 1 83 ? 0.365 34.176 10.308 1.00 32.09 83 GLY A C 1
ATOM 663 O O . GLY A 1 83 ? 0.224 35.349 10.626 1.00 32.09 83 GLY A O 1
ATOM 664 N N . ASN A 1 84 ? 1.571 33.612 10.159 1.00 26.86 84 ASN A N 1
ATOM 665 C CA . ASN A 1 84 ? 2.635 34.310 9.442 1.00 26.86 84 ASN A CA 1
ATOM 666 C C . ASN A 1 84 ? 3.741 33.368 8.925 1.00 26.86 84 ASN A C 1
ATOM 668 O O . ASN A 1 84 ? 4.157 32.408 9.570 1.00 26.86 84 ASN A O 1
ATOM 672 N N . ILE A 1 85 ? 4.178 33.720 7.724 1.00 36.62 85 ILE A N 1
ATOM 673 C CA . ILE A 1 85 ? 5.326 33.320 6.898 1.00 36.62 85 ILE A CA 1
ATOM 674 C C . ILE A 1 85 ? 6.651 33.219 7.680 1.00 36.62 85 ILE A C 1
ATOM 676 O O . ILE A 1 85 ? 7.042 34.173 8.346 1.00 36.62 85 ILE A O 1
ATOM 680 N N . ASN A 1 86 ? 7.356 32.083 7.551 1.00 27.95 86 ASN A N 1
ATOM 681 C CA . ASN A 1 86 ? 8.772 31.967 7.139 1.00 27.95 86 ASN A CA 1
ATOM 682 C C . ASN A 1 86 ? 9.339 30.567 7.446 1.00 27.95 86 ASN A C 1
ATOM 684 O O . ASN A 1 86 ? 9.197 30.031 8.545 1.00 27.95 86 ASN A O 1
ATOM 688 N N . GLY A 1 87 ? 9.982 29.970 6.440 1.00 40.78 87 GLY A N 1
ATOM 689 C CA . GLY A 1 87 ? 10.604 28.652 6.517 1.00 40.78 87 GLY A CA 1
ATOM 690 C C . GLY A 1 87 ? 11.847 28.595 7.413 1.00 40.78 87 GLY A C 1
ATOM 691 O O . GLY A 1 87 ? 12.450 29.614 7.745 1.00 40.78 87 GLY A O 1
ATOM 692 N N . THR A 1 88 ? 12.267 27.354 7.700 1.00 36.75 88 THR A N 1
ATOM 693 C CA . THR A 1 88 ? 13.605 26.930 8.192 1.00 36.75 88 THR A CA 1
ATOM 694 C C . THR A 1 88 ? 13.746 26.487 9.668 1.00 36.75 88 THR A C 1
ATOM 696 O O . THR A 1 88 ? 14.854 26.193 10.099 1.00 36.75 88 THR A O 1
ATOM 699 N N . VAL A 1 89 ? 12.680 26.284 10.462 1.00 36.06 89 VAL A N 1
ATOM 700 C CA . VAL A 1 89 ? 12.834 25.805 11.875 1.00 36.06 89 VAL A CA 1
ATOM 701 C C . VAL A 1 89 ? 12.016 24.544 12.226 1.00 36.06 89 VAL A C 1
ATOM 703 O O . VAL A 1 89 ? 11.726 24.262 13.387 1.00 36.06 89 VAL A O 1
ATOM 706 N N . THR A 1 90 ? 11.656 23.712 11.247 1.00 41.94 90 THR A N 1
ATOM 707 C CA . THR A 1 90 ? 10.823 22.513 11.489 1.00 41.94 90 THR A CA 1
ATOM 708 C C . THR A 1 90 ? 11.597 21.305 12.041 1.00 41.94 90 THR A C 1
ATOM 710 O O . THR A 1 90 ? 11.041 20.520 12.808 1.00 41.94 90 THR A O 1
ATOM 713 N N . SER A 1 91 ? 12.906 21.178 11.787 1.00 48.31 91 SER A N 1
ATOM 714 C CA . SER A 1 91 ? 13.647 19.944 12.126 1.00 48.31 91 SER A CA 1
ATOM 715 C C . SER A 1 91 ? 14.003 19.791 13.615 1.00 48.31 91 SER A C 1
ATOM 717 O O . SER A 1 91 ? 14.036 18.678 14.149 1.00 48.31 91 SER A O 1
ATOM 719 N N . LEU A 1 92 ? 14.254 20.899 14.322 1.00 38.03 92 LEU A N 1
ATOM 720 C CA . LEU A 1 92 ? 14.675 20.866 15.728 1.00 38.03 92 LEU A CA 1
ATOM 721 C C . LEU A 1 92 ? 13.491 20.695 16.675 1.00 38.03 92 LEU A C 1
ATOM 723 O O . LEU A 1 92 ? 13.612 19.989 17.676 1.00 38.03 92 LEU A O 1
ATOM 727 N N . ILE A 1 93 ? 12.343 21.290 16.347 1.00 45.22 93 ILE A N 1
ATOM 728 C CA . ILE A 1 93 ? 11.111 21.166 17.132 1.00 45.22 93 ILE A CA 1
ATOM 729 C C . ILE A 1 93 ? 10.560 19.741 17.003 1.00 45.22 93 ILE A C 1
ATOM 731 O O . ILE A 1 93 ? 10.257 19.126 18.026 1.00 45.22 93 ILE A O 1
ATOM 735 N N . GLU A 1 94 ? 10.567 19.154 15.801 1.00 47.50 94 GLU A N 1
ATOM 736 C CA . GLU A 1 94 ? 10.204 17.746 15.591 1.00 47.50 94 GLU A CA 1
ATOM 737 C C . GLU A 1 94 ? 11.162 16.778 16.296 1.00 47.50 94 GLU A C 1
ATOM 739 O O . GLU A 1 94 ? 10.714 15.868 17.000 1.00 47.50 94 GLU A O 1
ATOM 744 N N . LYS A 1 95 ? 12.486 16.996 16.215 1.00 46.00 95 LYS A N 1
ATOM 745 C CA . LYS A 1 95 ? 13.469 16.195 16.971 1.00 46.00 95 LYS A CA 1
ATOM 746 C C . LYS A 1 95 ? 13.261 16.316 18.484 1.00 46.00 95 LYS A C 1
ATOM 748 O O . LYS A 1 95 ? 13.364 15.316 19.201 1.00 46.00 95 LYS A O 1
ATOM 753 N N . LYS A 1 96 ? 12.929 17.508 18.991 1.00 43.62 96 LYS A N 1
ATOM 754 C CA . LYS A 1 96 ? 12.671 17.751 20.421 1.00 43.62 96 LYS A CA 1
ATOM 755 C C . LYS A 1 96 ? 11.359 17.095 20.865 1.00 43.62 96 LYS A C 1
ATOM 757 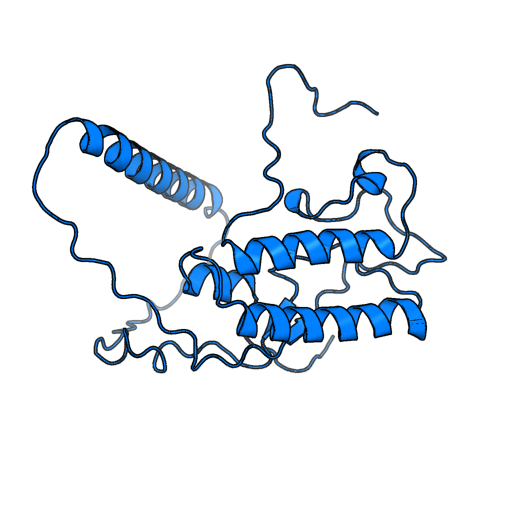O O . LYS A 1 96 ? 11.341 16.502 21.943 1.00 43.62 96 LYS A O 1
ATOM 762 N N . LEU A 1 97 ? 10.322 17.105 20.024 1.00 46.50 97 LEU A N 1
ATOM 763 C CA . LEU A 1 97 ? 9.026 16.462 20.265 1.00 46.50 97 LEU A CA 1
ATOM 764 C C . LEU A 1 97 ? 9.139 14.928 20.243 1.00 46.50 97 LEU A C 1
ATOM 766 O O . LEU A 1 97 ? 8.661 14.264 21.162 1.00 46.50 97 LEU A O 1
ATOM 770 N N . LYS A 1 98 ? 9.888 14.363 19.286 1.00 52.66 98 LYS A N 1
ATOM 771 C CA . LYS A 1 98 ? 10.161 12.917 19.171 1.00 52.66 98 LYS A CA 1
ATOM 772 C C . LYS A 1 98 ? 11.025 12.402 20.330 1.00 52.66 98 LYS A C 1
ATOM 774 O O . LYS A 1 98 ? 10.776 11.319 20.860 1.00 52.66 98 LYS A O 1
ATOM 779 N N . ARG A 1 99 ? 11.991 13.203 20.804 1.00 49.06 99 ARG A N 1
ATOM 780 C CA . ARG A 1 99 ? 12.794 12.898 22.004 1.00 49.06 99 ARG A CA 1
ATOM 781 C C . ARG A 1 99 ? 11.969 12.983 23.293 1.00 49.06 99 ARG A C 1
ATOM 783 O O . ARG A 1 99 ? 12.179 12.170 24.191 1.00 49.06 99 ARG A O 1
ATOM 790 N N . ARG A 1 100 ? 11.020 13.926 23.385 1.00 51.56 100 ARG A N 1
ATOM 791 C CA . ARG A 1 100 ? 10.076 14.035 24.515 1.00 51.56 100 ARG A CA 1
ATOM 792 C C . ARG A 1 100 ? 9.101 12.856 24.543 1.00 51.56 100 ARG A C 1
ATOM 794 O O . ARG A 1 100 ? 8.896 12.295 25.613 1.00 51.56 100 ARG A O 1
ATOM 801 N N . ALA A 1 101 ? 8.603 12.422 23.383 1.00 48.94 101 ALA A N 1
ATOM 802 C CA . ALA A 1 101 ? 7.754 11.238 23.248 1.00 48.94 101 ALA A CA 1
ATOM 803 C C . ALA A 1 101 ? 8.491 9.953 23.666 1.00 48.94 101 ALA A C 1
ATOM 805 O O . ALA A 1 101 ? 7.981 9.192 24.482 1.00 48.94 101 ALA A O 1
ATOM 806 N N . ARG A 1 102 ? 9.739 9.755 23.216 1.00 56.12 102 ARG A N 1
ATOM 807 C CA . ARG A 1 102 ? 10.564 8.600 23.624 1.00 56.12 102 ARG A CA 1
ATOM 808 C C . ARG A 1 102 ? 10.905 8.602 25.119 1.00 56.12 102 ARG A C 1
ATOM 810 O O . ARG A 1 102 ? 10.846 7.554 25.753 1.00 56.12 102 ARG A O 1
ATOM 817 N N . ARG A 1 103 ? 11.212 9.768 25.708 1.00 52.72 103 ARG A N 1
ATOM 818 C CA . ARG A 1 103 ? 11.460 9.892 27.159 1.00 52.72 103 ARG A CA 1
ATOM 819 C C . ARG A 1 103 ? 10.198 9.694 28.001 1.00 52.72 103 ARG A C 1
ATOM 821 O O . ARG A 1 103 ? 10.306 9.143 29.089 1.00 52.72 103 ARG A O 1
ATOM 828 N N . ALA A 1 104 ? 9.024 10.099 27.515 1.00 48.78 104 ALA A N 1
ATOM 829 C CA . ALA A 1 104 ? 7.756 9.828 28.190 1.00 48.78 104 ALA A CA 1
ATOM 830 C C . ALA A 1 104 ? 7.451 8.321 28.213 1.00 48.78 104 ALA A C 1
ATOM 832 O O . ALA A 1 104 ? 7.126 7.787 29.266 1.00 48.78 104 ALA A O 1
ATOM 833 N N . VAL A 1 105 ? 7.664 7.619 27.093 1.00 52.88 105 VAL A N 1
ATOM 834 C CA . VAL A 1 105 ? 7.468 6.161 26.995 1.00 52.88 105 VAL A CA 1
ATOM 835 C C . VAL A 1 105 ? 8.437 5.388 27.902 1.00 52.88 105 VAL A C 1
ATOM 837 O O . VAL A 1 105 ? 8.001 4.504 28.634 1.00 52.88 105 VAL A O 1
ATOM 840 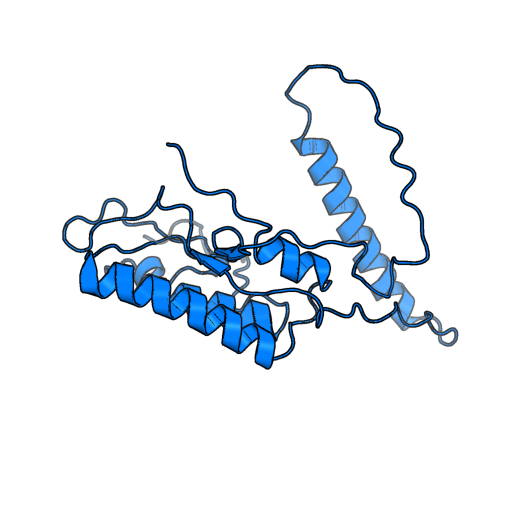N N . ALA A 1 106 ? 9.721 5.766 27.943 1.00 47.38 106 ALA A N 1
ATOM 841 C CA . ALA A 1 106 ? 10.716 5.116 28.807 1.00 47.38 106 ALA A CA 1
ATOM 842 C C . ALA A 1 106 ? 10.494 5.377 30.314 1.00 47.38 106 ALA A C 1
ATOM 844 O O . ALA A 1 106 ? 10.810 4.532 31.151 1.00 47.38 106 ALA A O 1
ATOM 845 N N . LYS A 1 107 ? 9.927 6.536 30.681 1.00 49.38 107 LYS A N 1
ATOM 846 C CA . LYS A 1 107 ? 9.580 6.851 32.078 1.00 49.38 107 LYS A CA 1
ATOM 847 C C . LYS A 1 107 ? 8.347 6.062 32.548 1.00 49.38 107 LYS A C 1
ATOM 849 O O . LYS A 1 107 ? 8.311 5.628 33.695 1.00 49.38 107 LYS A O 1
ATOM 854 N N . ILE A 1 108 ? 7.401 5.797 31.641 1.00 50.97 108 ILE A N 1
ATOM 855 C CA . ILE A 1 108 ? 6.216 4.955 31.884 1.00 50.97 108 ILE A CA 1
ATOM 856 C C . ILE A 1 108 ? 6.599 3.470 32.025 1.00 50.97 108 ILE A C 1
ATOM 858 O O . ILE A 1 108 ? 6.037 2.776 32.871 1.00 50.97 108 ILE A O 1
ATOM 862 N N . SER A 1 109 ? 7.583 2.975 31.263 1.00 49.16 109 SER A N 1
ATOM 863 C CA . SER A 1 109 ? 8.051 1.586 31.390 1.00 49.16 109 SER A CA 1
ATOM 864 C C . SER A 1 109 ? 8.878 1.343 32.658 1.00 49.16 109 SER A C 1
ATOM 866 O O . SER A 1 109 ? 8.757 0.281 33.258 1.00 49.16 109 SER A O 1
ATOM 868 N N . GLY A 1 110 ? 9.673 2.325 33.103 1.00 39.84 110 GLY A N 1
ATOM 869 C CA . GLY A 1 110 ? 10.476 2.221 34.330 1.00 39.84 110 GLY A CA 1
ATOM 870 C C . GLY A 1 110 ? 9.668 2.332 35.631 1.00 39.84 110 GLY A C 1
ATOM 871 O O . GLY A 1 110 ? 10.015 1.690 36.617 1.00 39.84 110 GLY A O 1
ATOM 872 N N . GLN A 1 111 ? 8.566 3.095 35.647 1.00 41.50 111 GLN A N 1
ATOM 873 C CA . GLN A 1 111 ? 7.711 3.224 36.841 1.00 41.50 111 GLN A CA 1
ATOM 874 C C . GLN A 1 111 ? 6.763 2.033 37.058 1.00 41.50 111 GLN A C 1
ATOM 876 O O . GLN A 1 111 ? 6.369 1.784 38.196 1.00 41.50 111 GLN A O 1
ATOM 881 N N . ARG A 1 112 ? 6.438 1.258 36.010 1.00 41.03 112 ARG A N 1
ATOM 882 C CA . ARG A 1 112 ? 5.559 0.074 36.109 1.00 41.03 112 ARG A CA 1
ATOM 883 C C . ARG A 1 112 ? 6.161 -1.099 36.891 1.00 41.03 112 ARG A C 1
ATOM 885 O O . ARG A 1 112 ? 5.405 -1.951 37.337 1.00 41.03 112 ARG A O 1
ATOM 892 N N . ALA A 1 113 ? 7.478 -1.136 37.094 1.00 43.47 113 ALA A N 1
ATOM 893 C CA . ALA A 1 113 ? 8.115 -2.193 37.880 1.00 43.47 113 ALA A CA 1
ATOM 894 C C . ALA A 1 113 ? 8.101 -1.936 39.401 1.00 43.47 113 ALA A C 1
ATOM 896 O O . ALA A 1 113 ? 8.381 -2.862 40.155 1.00 43.47 113 ALA A O 1
ATOM 897 N N . SER A 1 114 ? 7.792 -0.714 39.869 1.00 45.47 114 SER A N 1
ATOM 898 C CA . SER A 1 114 ? 8.056 -0.338 41.271 1.00 45.47 114 SER A CA 1
ATOM 899 C C . SER A 1 114 ? 6.846 0.052 42.123 1.00 45.47 114 SER A C 1
ATOM 901 O O . SER A 1 114 ? 7.014 0.154 43.335 1.00 45.47 114 SER A O 1
ATOM 903 N N . MET A 1 115 ? 5.647 0.268 41.577 1.00 39.91 115 MET A N 1
ATOM 904 C CA . MET A 1 115 ? 4.467 0.518 42.416 1.00 39.91 115 MET A CA 1
ATOM 905 C C . MET A 1 115 ? 3.238 -0.209 41.883 1.00 39.91 115 MET A C 1
ATOM 907 O O . MET A 1 115 ? 2.706 0.118 40.824 1.00 39.91 115 MET A O 1
ATOM 911 N N . GLY A 1 116 ? 2.806 -1.216 42.642 1.00 39.69 116 GLY A N 1
ATOM 912 C CA . GLY A 1 116 ? 1.498 -1.828 42.483 1.00 39.69 116 GLY A CA 1
ATOM 913 C C . GLY A 1 116 ? 0.378 -0.843 42.824 1.00 39.69 116 GLY A C 1
ATOM 914 O O . GLY A 1 116 ? 0.538 0.024 43.678 1.00 39.69 116 GLY A O 1
ATOM 915 N N . GLY A 1 117 ? -0.766 -1.030 42.165 1.00 45.84 117 GLY A N 1
ATOM 916 C CA . GLY A 1 117 ? -2.052 -0.492 42.603 1.00 45.84 117 GLY A CA 1
ATOM 917 C C . GLY A 1 117 ? -2.354 0.952 42.202 1.00 45.84 117 GLY A C 1
ATOM 918 O O . GLY A 1 117 ? -2.227 1.853 43.017 1.00 45.84 117 GLY A O 1
ATOM 919 N N . MET A 1 118 ? -2.845 1.145 40.974 1.00 35.50 118 MET A N 1
ATOM 920 C CA . MET A 1 118 ? -3.995 2.002 40.627 1.00 35.50 118 MET A CA 1
ATOM 921 C C . MET A 1 118 ? -4.212 1.895 39.113 1.00 35.50 118 MET A C 1
ATOM 923 O O . MET A 1 118 ? -3.342 2.255 38.323 1.00 35.50 118 MET A O 1
ATOM 927 N N . GLY A 1 119 ? -5.344 1.315 38.707 1.00 35.53 119 GLY A N 1
ATOM 928 C CA . GLY A 1 119 ? -5.658 1.076 37.301 1.00 35.53 119 GLY A CA 1
ATOM 929 C C . GLY A 1 119 ? -5.726 2.380 36.506 1.00 35.53 119 GLY A C 1
ATOM 930 O O . GLY A 1 119 ? -6.472 3.290 36.860 1.00 35.53 119 GLY A O 1
ATOM 931 N N . GLU A 1 120 ? -4.970 2.457 35.408 1.00 38.66 120 GLU A N 1
ATOM 932 C CA . GLU A 1 120 ? -5.279 3.393 34.328 1.00 38.66 120 GLU A CA 1
ATOM 933 C C . GLU A 1 120 ? -6.703 3.079 33.857 1.00 38.66 120 GLU A C 1
ATOM 935 O O . GLU A 1 120 ? -6.982 1.949 33.450 1.00 38.66 120 GLU A O 1
ATOM 940 N N . ALA A 1 121 ? -7.605 4.064 33.912 1.00 42.50 121 ALA A N 1
ATOM 941 C CA . ALA A 1 121 ? -8.908 3.930 33.277 1.00 42.50 121 ALA A CA 1
ATOM 942 C C . ALA A 1 121 ? -8.677 3.508 31.812 1.00 42.50 121 ALA A C 1
ATOM 944 O O . ALA A 1 121 ? -7.866 4.146 31.123 1.00 42.50 121 ALA A O 1
ATOM 945 N N . PRO A 1 122 ? -9.314 2.426 31.330 1.00 44.66 122 PRO A N 1
ATOM 946 C CA . PRO A 1 122 ? -9.072 1.936 29.986 1.00 44.66 122 PRO A CA 1
ATOM 947 C C . PRO A 1 122 ? -9.397 3.066 29.014 1.00 44.66 122 PRO A C 1
ATOM 949 O O . PRO A 1 122 ? -10.511 3.589 28.998 1.00 44.66 122 PRO A O 1
ATOM 952 N N . LYS A 1 123 ? -8.404 3.492 28.220 1.00 51.75 123 LYS A N 1
ATOM 953 C CA . LYS A 1 123 ? -8.652 4.419 27.112 1.00 51.75 123 LYS A CA 1
ATOM 954 C C . LYS A 1 123 ? -9.756 3.794 26.269 1.00 51.75 123 LYS A C 1
ATOM 956 O O . LYS A 1 123 ? -9.521 2.722 25.712 1.00 51.75 123 LYS A O 1
ATOM 961 N N . SER A 1 124 ? -10.900 4.470 26.181 1.00 55.34 124 SER A N 1
ATOM 962 C CA . SER A 1 124 ? -12.051 4.015 25.405 1.00 55.34 124 SER A CA 1
ATOM 963 C C . SER A 1 124 ? -11.600 3.533 24.029 1.00 55.34 124 SER A C 1
ATOM 965 O O . SER A 1 124 ? -10.772 4.166 23.347 1.00 55.34 124 SER A O 1
ATOM 967 N N . GLU A 1 125 ? -12.070 2.338 23.697 1.00 57.97 125 GLU A N 1
ATOM 968 C CA . GLU A 1 125 ? -11.831 1.677 22.429 1.00 57.97 125 GLU A CA 1
ATOM 969 C C . GLU A 1 125 ? -12.454 2.535 21.328 1.00 57.97 125 GLU A C 1
ATOM 971 O O . GLU A 1 125 ? -13.604 2.957 21.438 1.00 57.97 125 GLU A O 1
ATOM 976 N N . ARG A 1 126 ? -11.659 2.904 20.319 1.00 65.88 126 ARG A N 1
ATOM 977 C CA . ARG A 1 126 ? -12.177 3.691 19.197 1.00 65.88 126 ARG A CA 1
ATOM 978 C C . ARG A 1 126 ? -12.959 2.742 18.307 1.00 65.88 126 ARG A C 1
ATOM 980 O O . ARG A 1 126 ? -12.402 1.738 17.875 1.00 65.88 126 ARG A O 1
ATOM 987 N N . ASN A 1 127 ? -14.220 3.061 18.041 1.00 71.25 127 ASN A N 1
ATOM 988 C CA . ASN A 1 127 ? -15.029 2.272 17.127 1.00 71.25 127 ASN A CA 1
ATOM 989 C C . ASN A 1 127 ? -14.745 2.736 15.687 1.00 71.25 127 ASN A C 1
ATOM 991 O O . ASN A 1 127 ? -14.906 3.914 15.365 1.00 71.25 127 ASN A O 1
ATOM 995 N N . ILE A 1 128 ? -14.295 1.813 14.835 1.00 79.75 128 ILE A N 1
ATOM 996 C CA . ILE A 1 128 ? -14.005 2.067 13.417 1.00 79.75 128 ILE A CA 1
ATOM 997 C C . ILE A 1 128 ? -15.047 1.463 12.462 1.00 79.75 128 ILE A C 1
ATOM 999 O O . ILE A 1 128 ? -14.885 1.555 11.246 1.00 79.75 128 ILE A O 1
ATOM 1003 N N . ASP A 1 129 ? -16.129 0.875 12.975 1.00 77.25 129 ASP A N 1
ATOM 1004 C CA . ASP A 1 129 ? -17.167 0.215 12.172 1.00 77.25 129 ASP A CA 1
ATOM 1005 C C . ASP A 1 129 ? -17.856 1.190 11.210 1.00 77.25 129 ASP A C 1
ATOM 1007 O O . ASP A 1 129 ? -18.136 0.834 10.062 1.00 77.25 129 ASP A O 1
ATOM 1011 N N . GLY A 1 130 ? -18.038 2.443 11.644 1.00 79.38 130 GLY A N 1
ATOM 1012 C CA . GLY A 1 130 ? -18.621 3.529 10.849 1.00 79.38 130 GLY A CA 1
ATOM 1013 C C . GLY A 1 130 ? -17.696 4.119 9.778 1.00 79.38 130 GLY A C 1
ATOM 1014 O O . GLY A 1 130 ? -18.122 4.995 9.023 1.00 79.38 130 GLY A O 1
ATOM 1015 N N . ILE A 1 131 ? -16.440 3.668 9.693 1.00 85.56 131 ILE A N 1
ATOM 1016 C CA . ILE A 1 131 ? -15.496 4.126 8.671 1.00 85.56 131 ILE A CA 1
ATOM 1017 C C . ILE A 1 131 ? -15.673 3.276 7.407 1.00 85.56 131 ILE A C 1
ATOM 1019 O O . ILE A 1 131 ? -15.541 2.045 7.425 1.00 85.56 131 ILE A O 1
ATOM 1023 N N . ASN A 1 132 ? -15.950 3.951 6.291 1.00 89.88 132 ASN A N 1
ATOM 1024 C CA . ASN A 1 132 ? -15.892 3.356 4.961 1.00 89.88 132 ASN A CA 1
ATOM 1025 C C . ASN A 1 132 ? -14.423 3.179 4.556 1.00 89.88 132 ASN A C 1
ATOM 1027 O O . ASN A 1 132 ? -13.681 4.157 4.476 1.00 89.88 132 ASN A O 1
ATOM 1031 N N . VAL A 1 133 ? -14.015 1.933 4.317 1.00 94.75 133 VAL A N 1
ATOM 1032 C CA . VAL A 1 133 ? -12.620 1.570 4.032 1.00 94.75 133 VAL A CA 1
ATOM 1033 C C . VAL A 1 133 ? -12.334 1.339 2.549 1.00 94.75 133 VAL A C 1
ATOM 1035 O O . VAL A 1 133 ? -11.234 0.919 2.200 1.00 94.75 133 VAL A O 1
ATOM 1038 N N . ARG A 1 134 ? -13.291 1.637 1.658 1.00 96.81 134 ARG A N 1
ATOM 1039 C CA . ARG A 1 134 ? -13.046 1.603 0.213 1.00 96.81 134 ARG A CA 1
ATOM 1040 C C . ARG A 1 134 ? -11.886 2.537 -0.118 1.00 96.81 134 ARG A C 1
ATOM 1042 O O . ARG A 1 134 ? -11.919 3.708 0.261 1.00 96.81 134 ARG A O 1
ATOM 1049 N N . CYS A 1 135 ? -10.888 2.037 -0.838 1.00 98.44 135 CYS A N 1
ATOM 1050 C CA . CYS A 1 135 ? -9.650 2.766 -1.093 1.00 98.44 135 CYS A CA 1
ATOM 1051 C C . CYS A 1 135 ? -9.139 2.594 -2.526 1.00 98.44 135 CYS A C 1
ATOM 1053 O O . CYS A 1 135 ? -9.642 1.765 -3.285 1.00 98.44 135 CYS A O 1
ATOM 1055 N N . LYS A 1 136 ? -8.143 3.403 -2.891 1.00 98.75 136 LYS A N 1
ATOM 1056 C CA . LYS A 1 136 ? -7.442 3.375 -4.177 1.00 98.75 136 LYS A CA 1
ATOM 1057 C C . LYS A 1 136 ? -5.938 3.510 -3.957 1.00 98.75 136 LYS A C 1
ATOM 1059 O O . LYS A 1 136 ? -5.509 4.237 -3.061 1.00 98.75 136 LYS A O 1
ATOM 1064 N N . VAL A 1 137 ? -5.164 2.812 -4.781 1.00 98.62 137 VAL A N 1
ATOM 1065 C CA . VAL A 1 137 ? -3.711 2.993 -4.883 1.00 98.62 137 VAL A CA 1
ATOM 1066 C C . VAL A 1 137 ? -3.439 4.305 -5.623 1.00 98.62 137 VAL A C 1
ATOM 1068 O O . VAL A 1 137 ? -4.131 4.619 -6.594 1.00 98.62 137 VAL A O 1
ATOM 1071 N N . VAL A 1 138 ? -2.483 5.093 -5.137 1.00 98.44 138 VAL A N 1
ATOM 1072 C CA . VAL A 1 138 ? -2.137 6.417 -5.669 1.00 98.44 138 VAL A CA 1
ATOM 1073 C C . VAL A 1 138 ? -0.626 6.618 -5.676 1.00 98.44 138 VAL A C 1
ATOM 1075 O O . VAL A 1 138 ? 0.101 5.819 -5.111 1.00 98.44 138 VAL A O 1
ATOM 1078 N N . ASP A 1 139 ? -0.185 7.758 -6.211 1.00 97.50 139 ASP A N 1
ATOM 1079 C CA . ASP A 1 139 ? 1.222 8.172 -6.242 1.00 97.50 139 ASP A CA 1
ATOM 1080 C C . ASP A 1 139 ? 2.113 7.262 -7.102 1.00 97.50 139 ASP A C 1
ATOM 1082 O O . ASP A 1 139 ? 2.963 6.505 -6.639 1.00 97.50 139 ASP A O 1
ATOM 1086 N N . PHE A 1 140 ? 1.930 7.404 -8.414 1.00 96.94 140 PHE A N 1
ATOM 1087 C CA . PHE A 1 140 ? 2.724 6.730 -9.440 1.00 96.94 140 PHE A CA 1
ATOM 1088 C C . PHE A 1 140 ? 4.037 7.463 -9.761 1.00 96.94 140 PHE A C 1
ATOM 1090 O O . PHE A 1 140 ? 4.627 7.217 -10.809 1.00 96.94 140 PHE A O 1
ATOM 1097 N N . GLY A 1 141 ? 4.502 8.379 -8.900 1.00 95.19 141 GLY A N 1
ATOM 1098 C CA . GLY A 1 141 ? 5.725 9.152 -9.144 1.00 95.19 141 GLY A CA 1
ATOM 1099 C C . GLY A 1 141 ? 6.994 8.295 -9.223 1.00 95.19 141 GLY A C 1
ATOM 1100 O O . GLY A 1 141 ? 7.928 8.669 -9.925 1.00 95.19 141 GLY A O 1
ATOM 1101 N N . ASN A 1 142 ? 6.996 7.139 -8.550 1.00 95.69 142 ASN A N 1
ATOM 1102 C CA . ASN A 1 142 ? 8.083 6.151 -8.577 1.00 95.69 142 ASN A CA 1
ATOM 1103 C C . ASN A 1 142 ? 7.770 4.929 -9.460 1.00 95.69 142 ASN A C 1
ATOM 1105 O O . ASN A 1 142 ? 8.607 4.036 -9.595 1.00 95.69 142 ASN A O 1
ATOM 1109 N N . ALA A 1 143 ? 6.571 4.861 -10.044 1.00 96.94 143 ALA A N 1
ATOM 1110 C CA . ALA A 1 143 ? 6.162 3.708 -10.831 1.00 96.94 143 ALA A CA 1
ATOM 1111 C C . ALA A 1 143 ? 7.016 3.575 -12.100 1.00 96.94 143 ALA A C 1
ATOM 1113 O O . ALA A 1 143 ? 7.429 4.571 -12.699 1.00 96.94 143 ALA A O 1
ATOM 1114 N N . CYS A 1 144 ? 7.260 2.340 -12.526 1.00 96.44 144 CYS A N 1
ATOM 1115 C CA . CYS A 1 144 ? 8.022 2.040 -13.731 1.00 96.44 144 CYS A CA 1
ATOM 1116 C C . CYS A 1 144 ? 7.301 1.008 -14.610 1.00 96.44 144 CYS A C 1
ATOM 1118 O O . CYS A 1 144 ? 6.353 0.344 -14.192 1.00 96.44 144 CYS A O 1
ATOM 1120 N N . TRP A 1 145 ? 7.737 0.909 -15.862 1.00 96.50 145 TRP A N 1
ATOM 1121 C CA . TRP A 1 145 ? 7.195 -0.017 -16.841 1.00 96.50 145 TRP A CA 1
ATOM 1122 C C . TRP A 1 145 ? 8.045 -1.279 -16.743 1.00 96.50 145 TRP A C 1
ATOM 1124 O O . TRP A 1 145 ? 9.270 -1.182 -16.656 1.00 96.50 145 TRP A O 1
ATOM 1134 N N . ALA A 1 146 ? 7.427 -2.458 -16.742 1.00 92.31 146 ALA A N 1
ATOM 1135 C CA . ALA A 1 146 ? 8.149 -3.710 -16.516 1.00 92.31 146 ALA A CA 1
ATOM 1136 C C . ALA A 1 146 ? 9.227 -3.997 -17.579 1.00 92.31 146 ALA A C 1
ATOM 1138 O O . ALA A 1 146 ? 10.212 -4.668 -17.287 1.00 92.31 146 ALA A O 1
ATOM 1139 N N . ASP A 1 147 ? 9.067 -3.470 -18.796 1.00 92.12 147 ASP A N 1
ATOM 1140 C CA . ASP A 1 147 ? 10.047 -3.562 -19.883 1.00 92.12 147 ASP A CA 1
ATOM 1141 C C . ASP A 1 147 ? 11.138 -2.476 -19.822 1.00 92.12 147 ASP A C 1
ATOM 1143 O O . ASP A 1 147 ? 12.128 -2.554 -20.551 1.00 92.12 147 ASP A O 1
ATOM 1147 N N . LYS A 1 148 ? 10.966 -1.451 -18.977 1.00 89.94 148 LYS A N 1
ATOM 1148 C CA . LYS A 1 148 ? 11.857 -0.287 -18.848 1.00 89.94 148 LYS A CA 1
ATOM 1149 C C . LYS A 1 148 ? 11.999 0.133 -17.378 1.00 89.94 148 LYS A C 1
ATOM 1151 O O . LYS A 1 148 ? 11.496 1.196 -16.992 1.00 89.94 148 LYS A O 1
ATOM 1156 N N . PRO A 1 149 ? 12.673 -0.680 -16.546 1.00 81.00 149 PRO A N 1
ATOM 1157 C CA . PRO A 1 149 ? 12.943 -0.310 -15.164 1.00 81.00 149 PRO A CA 1
ATOM 1158 C C . PRO A 1 149 ? 13.796 0.968 -15.112 1.00 81.00 149 PRO A C 1
ATOM 1160 O O . PRO A 1 149 ? 14.791 1.097 -15.822 1.00 81.00 149 PRO A O 1
ATOM 1163 N N . PHE A 1 150 ? 13.364 1.937 -14.298 1.00 80.75 150 PHE A N 1
ATOM 1164 C CA . PHE A 1 150 ? 13.971 3.275 -14.220 1.00 80.75 150 PHE A CA 1
ATOM 1165 C C . PHE A 1 150 ? 15.024 3.402 -13.107 1.00 80.75 150 PHE A C 1
ATOM 1167 O O . PHE A 1 150 ? 15.947 4.203 -13.221 1.00 80.75 150 PHE A O 1
ATOM 1174 N N . ALA A 1 151 ? 14.890 2.616 -12.037 1.00 85.12 151 ALA A N 1
ATOM 1175 C CA . ALA A 1 151 ? 15.784 2.628 -10.883 1.00 85.12 151 ALA A CA 1
ATOM 1176 C C . ALA A 1 151 ? 15.977 1.209 -10.342 1.00 85.12 151 ALA A C 1
ATOM 1178 O O . ALA A 1 151 ? 15.036 0.414 -10.366 1.00 85.12 151 ALA A O 1
ATOM 1179 N N . GLU A 1 152 ? 17.175 0.911 -9.844 1.00 82.00 152 GLU A N 1
ATOM 1180 C CA . GLU A 1 152 ? 17.489 -0.351 -9.159 1.00 82.00 152 GLU A CA 1
ATOM 1181 C C . GLU A 1 152 ? 17.127 -0.282 -7.671 1.00 82.00 152 GLU A C 1
ATOM 1183 O O . GLU A 1 152 ? 16.594 -1.243 -7.116 1.00 82.00 152 GLU A O 1
ATOM 1188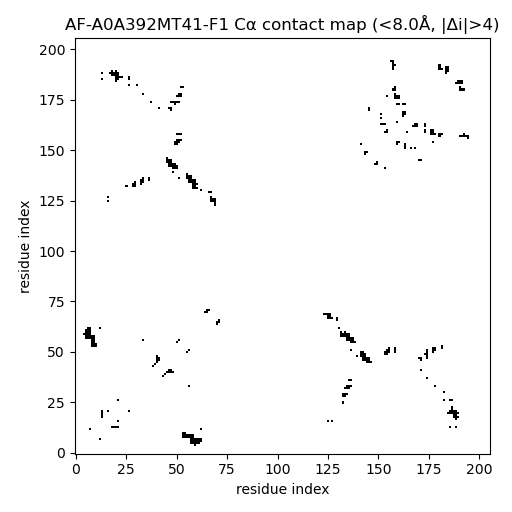 N N . GLU A 1 153 ? 17.316 0.882 -7.037 1.00 89.69 153 GLU A N 1
ATOM 1189 C CA . GLU A 1 153 ? 16.844 1.111 -5.675 1.00 89.69 153 GLU A CA 1
ATOM 1190 C C . GLU A 1 153 ? 15.400 1.623 -5.678 1.00 89.69 153 GLU A C 1
ATOM 1192 O O . GLU A 1 153 ? 15.121 2.802 -5.906 1.00 89.69 153 GLU A O 1
ATOM 1197 N N . ILE A 1 154 ? 14.475 0.713 -5.385 1.00 95.19 154 ILE A N 1
ATOM 1198 C CA . ILE A 1 154 ? 13.048 0.999 -5.251 1.00 95.19 154 ILE A CA 1
ATOM 1199 C C . ILE A 1 154 ? 12.539 0.669 -3.841 1.00 95.19 154 ILE A C 1
ATOM 1201 O O . ILE A 1 154 ? 13.252 0.108 -3.002 1.00 95.19 154 ILE A O 1
ATOM 1205 N N . GLN A 1 155 ? 11.274 1.004 -3.589 1.00 97.50 155 GLN A N 1
ATOM 1206 C CA . GLN A 1 155 ? 10.522 0.743 -2.364 1.00 97.50 155 GLN A CA 1
ATOM 1207 C C . GLN A 1 155 ? 11.044 1.456 -1.114 1.00 97.50 155 GLN A C 1
ATOM 1209 O O . GLN A 1 155 ? 12.239 1.544 -0.810 1.00 97.50 155 GLN A O 1
ATOM 1214 N N . THR A 1 156 ? 10.095 1.902 -0.298 1.00 94.81 156 THR A N 1
ATOM 1215 C CA . THR A 1 156 ? 10.369 2.349 1.065 1.00 94.81 156 THR A CA 1
ATOM 1216 C C . THR A 1 156 ? 10.881 1.177 1.920 1.00 94.81 156 THR A C 1
ATOM 1218 O O . THR A 1 156 ? 10.317 0.086 1.903 1.00 94.81 156 THR A O 1
ATOM 1221 N N . ARG A 1 157 ? 11.935 1.415 2.712 1.00 93.12 157 ARG A N 1
ATOM 1222 C CA . ARG A 1 157 ? 12.742 0.402 3.429 1.00 93.12 157 ARG A CA 1
ATOM 1223 C C . ARG A 1 157 ? 11.960 -0.716 4.139 1.00 93.12 157 ARG A C 1
ATOM 1225 O O . ARG A 1 157 ? 12.383 -1.862 4.097 1.00 93.12 157 ARG A O 1
ATOM 1232 N N . GLN A 1 158 ? 10.859 -0.406 4.821 1.00 93.81 158 GLN A N 1
ATOM 1233 C CA . GLN A 1 158 ? 10.056 -1.384 5.579 1.00 93.81 158 GLN A CA 1
ATOM 1234 C C . GLN A 1 158 ? 9.207 -2.301 4.685 1.00 93.81 158 GLN A C 1
ATOM 1236 O O . GLN A 1 158 ? 8.784 -3.372 5.113 1.00 93.81 158 GLN A O 1
ATOM 1241 N N . TYR A 1 159 ? 8.966 -1.874 3.450 1.00 97.31 159 TYR A N 1
ATOM 1242 C CA . TYR A 1 159 ? 8.149 -2.552 2.448 1.00 97.31 159 TYR A CA 1
ATOM 1243 C C . TYR A 1 159 ? 9.004 -3.128 1.314 1.00 97.31 159 TYR A C 1
ATOM 1245 O O . TYR A 1 159 ? 8.446 -3.625 0.339 1.00 97.31 159 TYR A O 1
ATOM 1253 N N . ARG A 1 160 ? 10.336 -3.029 1.422 1.00 97.62 160 ARG A N 1
ATOM 1254 C CA . ARG A 1 160 ? 11.291 -3.402 0.378 1.00 97.62 160 ARG A CA 1
ATOM 1255 C C . ARG A 1 160 ? 11.430 -4.917 0.282 1.00 97.62 160 ARG A C 1
ATOM 1257 O O . ARG A 1 160 ? 11.584 -5.593 1.302 1.00 97.62 160 ARG A O 1
ATOM 1264 N N . ALA A 1 161 ? 11.350 -5.421 -0.941 1.00 97.88 161 ALA A N 1
ATOM 1265 C CA . ALA A 1 161 ? 11.415 -6.836 -1.253 1.00 97.88 161 ALA A CA 1
ATOM 1266 C C . ALA A 1 161 ? 12.859 -7.360 -1.171 1.00 97.88 161 ALA A C 1
ATOM 1268 O O . ALA A 1 161 ? 13.805 -6.602 -1.412 1.00 97.88 161 ALA A O 1
ATOM 1269 N N . PRO A 1 162 ? 13.060 -8.641 -0.825 1.00 97.38 162 PRO A N 1
ATOM 1270 C CA . PRO A 1 162 ? 14.390 -9.220 -0.707 1.00 97.38 162 PRO A CA 1
ATOM 1271 C C . PRO A 1 162 ? 15.146 -9.208 -2.037 1.00 97.38 162 PRO A C 1
ATOM 1273 O O . PRO A 1 162 ? 16.344 -8.961 -2.024 1.00 97.38 162 PRO A O 1
ATOM 1276 N N . GLU A 1 163 ? 14.478 -9.399 -3.178 1.00 96.81 163 GLU A N 1
ATOM 1277 C CA . GLU A 1 163 ? 15.117 -9.328 -4.497 1.00 96.81 163 GLU A CA 1
ATOM 1278 C C . GLU A 1 163 ? 15.684 -7.934 -4.811 1.00 96.81 163 GLU A C 1
ATOM 1280 O O . GLU A 1 163 ? 16.724 -7.828 -5.454 1.00 96.81 163 GLU A O 1
ATOM 1285 N N . VAL A 1 164 ? 15.070 -6.873 -4.273 1.00 96.19 164 VAL A N 1
ATOM 1286 C CA . VAL A 1 164 ? 15.579 -5.496 -4.380 1.00 96.19 164 VAL A CA 1
ATOM 1287 C C . VAL A 1 164 ? 16.761 -5.283 -3.437 1.00 96.19 164 VAL A C 1
ATOM 1289 O O . VAL A 1 164 ? 17.746 -4.667 -3.821 1.00 96.19 164 VAL A O 1
ATOM 1292 N N . ILE A 1 165 ? 16.697 -5.815 -2.211 1.00 94.44 165 ILE A N 1
ATOM 1293 C CA . ILE A 1 165 ? 17.808 -5.734 -1.244 1.00 94.44 165 ILE A CA 1
ATOM 1294 C C . ILE A 1 165 ? 19.044 -6.477 -1.765 1.00 94.44 165 ILE A C 1
ATOM 1296 O O . ILE A 1 165 ? 20.158 -6.005 -1.587 1.00 94.44 165 ILE A O 1
ATOM 1300 N N . LEU A 1 166 ? 18.843 -7.632 -2.399 1.00 95.00 166 LEU A N 1
ATOM 1301 C CA . LEU A 1 166 ? 19.904 -8.483 -2.937 1.00 95.00 166 LEU A CA 1
ATOM 1302 C C . LEU A 1 166 ? 20.344 -8.085 -4.353 1.00 95.00 166 LEU A C 1
ATOM 1304 O O . LEU A 1 166 ? 21.145 -8.804 -4.943 1.00 95.00 166 LEU A O 1
ATOM 1308 N N . GLN A 1 167 ? 19.784 -7.006 -4.917 1.00 93.62 167 GLN A N 1
ATOM 1309 C CA . GLN A 1 167 ? 20.029 -6.567 -6.297 1.00 93.62 167 GLN A CA 1
ATOM 1310 C C . GLN A 1 167 ? 19.867 -7.701 -7.335 1.00 93.62 167 GLN A C 1
ATOM 1312 O O . GLN A 1 167 ? 20.545 -7.751 -8.357 1.00 93.62 167 GLN A O 1
ATOM 1317 N N . ALA A 1 168 ? 18.935 -8.627 -7.098 1.00 93.94 168 ALA A N 1
ATOM 1318 C CA . ALA A 1 168 ? 18.718 -9.813 -7.932 1.00 93.94 168 ALA A CA 1
ATOM 1319 C C . ALA A 1 168 ? 17.821 -9.539 -9.159 1.00 93.94 168 ALA A C 1
ATOM 1321 O O . ALA A 1 168 ? 17.332 -10.470 -9.803 1.00 93.94 168 ALA A O 1
ATOM 1322 N N . GLY A 1 169 ? 17.585 -8.261 -9.471 1.00 92.38 169 GLY A N 1
ATOM 1323 C CA . GLY A 1 169 ? 16.534 -7.814 -10.378 1.00 92.38 169 GLY A CA 1
ATOM 1324 C C . GLY A 1 169 ? 15.149 -7.868 -9.730 1.00 92.38 169 GLY A C 1
ATOM 1325 O O . GLY A 1 169 ? 14.938 -8.504 -8.698 1.00 92.38 169 GLY A O 1
ATOM 1326 N N . TYR A 1 170 ? 14.183 -7.179 -10.333 1.00 95.81 170 TYR A N 1
ATOM 1327 C CA . TYR A 1 170 ? 12.813 -7.153 -9.833 1.00 95.81 170 TYR A CA 1
ATOM 1328 C C . TYR A 1 170 ? 11.779 -7.250 -10.950 1.00 95.81 170 TYR A C 1
ATOM 1330 O O . TYR A 1 170 ? 12.052 -7.005 -12.123 1.00 95.81 170 TYR A O 1
ATOM 1338 N N . SER A 1 171 ? 10.563 -7.612 -10.557 1.00 96.19 171 SER A N 1
ATOM 1339 C CA . SER A 1 171 ? 9.388 -7.662 -11.422 1.00 96.19 171 SER A CA 1
ATOM 1340 C C . SER A 1 171 ? 8.154 -7.249 -10.615 1.00 96.19 171 SER A C 1
ATOM 1342 O O . SER A 1 171 ? 8.276 -6.725 -9.511 1.00 96.19 171 SER A O 1
ATOM 1344 N N . PHE A 1 172 ? 6.956 -7.523 -11.126 1.00 98.25 172 PHE A N 1
ATOM 1345 C CA . PHE A 1 172 ? 5.671 -7.266 -10.467 1.00 98.25 172 PHE A CA 1
ATOM 1346 C C . PHE A 1 172 ? 5.584 -7.807 -9.023 1.00 98.25 172 PHE A C 1
ATOM 1348 O O . PHE A 1 172 ? 4.821 -7.286 -8.208 1.00 98.25 172 PHE A O 1
ATOM 1355 N N . SER A 1 173 ? 6.383 -8.828 -8.680 1.00 98.31 173 SER A N 1
ATOM 1356 C CA . SER A 1 173 ? 6.452 -9.438 -7.343 1.00 98.31 173 SER A CA 1
ATOM 1357 C C . SER A 1 173 ? 6.775 -8.451 -6.222 1.00 98.31 173 SER A C 1
ATOM 1359 O O . SER A 1 173 ? 6.311 -8.647 -5.098 1.00 98.31 173 SER A O 1
ATOM 1361 N N . VAL A 1 174 ? 7.505 -7.371 -6.506 1.00 98.50 174 VAL A N 1
ATOM 1362 C CA . VAL A 1 174 ? 7.901 -6.405 -5.471 1.00 98.50 174 VAL A CA 1
ATOM 1363 C C . VAL A 1 174 ? 6.704 -5.673 -4.875 1.00 98.50 174 VAL A C 1
ATOM 1365 O O . VAL A 1 174 ? 6.644 -5.483 -3.660 1.00 98.50 174 VAL A O 1
ATOM 1368 N N . ASP A 1 175 ? 5.697 -5.350 -5.690 1.00 98.81 175 ASP A N 1
ATOM 1369 C CA . ASP A 1 175 ? 4.454 -4.753 -5.198 1.00 98.81 175 ASP A CA 1
ATOM 1370 C C . ASP A 1 175 ? 3.669 -5.750 -4.339 1.00 98.81 175 ASP A C 1
ATOM 1372 O O . ASP A 1 175 ? 3.065 -5.366 -3.337 1.00 98.81 175 ASP A O 1
ATOM 1376 N N . MET A 1 176 ? 3.716 -7.042 -4.687 1.00 98.88 176 MET A N 1
ATOM 1377 C CA . MET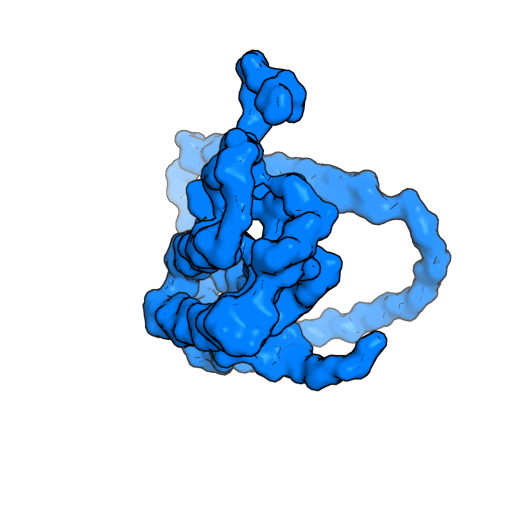 A 1 176 ? 3.073 -8.107 -3.911 1.00 98.88 176 MET A CA 1
ATOM 1378 C C . MET A 1 176 ? 3.736 -8.295 -2.542 1.00 98.88 176 MET A C 1
ATOM 1380 O O . MET A 1 176 ? 3.043 -8.523 -1.547 1.00 98.88 176 MET A O 1
ATOM 1384 N N . TRP A 1 177 ? 5.059 -8.137 -2.464 1.00 98.88 177 TRP A N 1
ATOM 1385 C CA . TRP A 1 177 ? 5.786 -8.118 -1.196 1.00 98.88 177 TRP A CA 1
ATOM 1386 C C . TRP A 1 177 ? 5.385 -6.916 -0.334 1.00 98.88 177 TRP A C 1
ATOM 1388 O O . TRP A 1 177 ? 4.987 -7.082 0.821 1.00 98.88 177 TRP A O 1
ATOM 1398 N N . SER A 1 178 ? 5.415 -5.704 -0.896 1.00 98.81 178 SER A N 1
ATOM 1399 C CA . SER A 1 178 ? 4.982 -4.497 -0.181 1.00 98.81 178 SER A CA 1
ATOM 1400 C C . SER A 1 178 ? 3.524 -4.590 0.279 1.00 98.81 178 SER A C 1
ATOM 1402 O O . SER A 1 178 ? 3.202 -4.187 1.399 1.00 98.81 178 SER A O 1
ATOM 1404 N N . PHE A 1 179 ? 2.647 -5.173 -0.542 1.00 98.88 179 PHE A N 1
ATOM 1405 C CA . PHE A 1 179 ? 1.258 -5.457 -0.187 1.00 98.88 179 PHE A CA 1
ATOM 1406 C C . PHE A 1 179 ? 1.157 -6.369 1.042 1.00 98.88 179 PHE A C 1
ATOM 1408 O O . PHE A 1 179 ? 0.370 -6.080 1.945 1.00 98.88 179 PHE A O 1
ATOM 1415 N N . ALA A 1 180 ? 1.959 -7.434 1.119 1.00 98.81 180 ALA A N 1
ATOM 1416 C CA . ALA A 1 180 ? 1.965 -8.324 2.278 1.00 98.81 180 ALA A CA 1
ATOM 1417 C C . ALA A 1 180 ? 2.399 -7.590 3.560 1.00 98.81 180 ALA A C 1
ATOM 1419 O O . ALA A 1 180 ? 1.772 -7.764 4.608 1.00 98.81 180 ALA A O 1
ATOM 1420 N N . CYS A 1 181 ? 3.402 -6.707 3.470 1.00 98.69 181 CYS A N 1
ATOM 1421 C CA . CYS A 1 181 ? 3.804 -5.838 4.580 1.00 98.69 181 CYS A CA 1
ATOM 1422 C C . CYS A 1 181 ? 2.660 -4.912 5.032 1.00 98.69 181 CYS A C 1
ATOM 1424 O O . CYS A 1 181 ? 2.407 -4.803 6.232 1.00 98.69 181 CYS A O 1
ATOM 1426 N N . ILE A 1 182 ? 1.929 -4.296 4.093 1.00 98.75 182 ILE A N 1
ATOM 1427 C CA . ILE A 1 182 ? 0.748 -3.467 4.392 1.00 98.75 182 ILE A CA 1
ATOM 1428 C C . ILE A 1 182 ? -0.342 -4.295 5.074 1.00 98.75 182 ILE A C 1
ATOM 1430 O O . ILE A 1 182 ? -0.879 -3.873 6.093 1.00 98.75 182 ILE A O 1
ATOM 1434 N N . ALA A 1 183 ? -0.679 -5.470 4.538 1.00 98.81 183 ALA A N 1
ATOM 1435 C CA . ALA A 1 183 ? -1.720 -6.331 5.094 1.00 98.81 183 ALA A CA 1
ATOM 1436 C C . ALA A 1 183 ? -1.399 -6.746 6.539 1.00 98.81 183 ALA A C 1
ATOM 1438 O O . ALA A 1 183 ? -2.278 -6.703 7.403 1.00 98.81 183 ALA A O 1
ATOM 1439 N N . PHE A 1 184 ? -0.135 -7.087 6.811 1.00 98.62 184 PHE A N 1
ATOM 1440 C CA . PHE A 1 184 ? 0.341 -7.371 8.161 1.00 98.62 184 PHE A CA 1
ATOM 1441 C C . PHE A 1 184 ? 0.198 -6.150 9.076 1.00 98.62 184 PHE A C 1
ATOM 1443 O O . PHE A 1 184 ? -0.418 -6.264 10.133 1.00 98.62 184 PHE A O 1
ATOM 1450 N N . GLU A 1 185 ? 0.692 -4.980 8.661 1.00 98.12 185 GLU A N 1
ATOM 1451 C CA . GLU A 1 185 ? 0.636 -3.758 9.477 1.00 98.12 185 GLU A CA 1
ATOM 1452 C C . GLU A 1 185 ? -0.802 -3.306 9.755 1.00 98.12 185 GLU A C 1
ATOM 1454 O O . GLU A 1 185 ? -1.118 -2.857 10.857 1.00 98.12 185 GLU A O 1
ATOM 1459 N N . LEU A 1 186 ? -1.713 -3.488 8.798 1.00 98.00 186 LEU A N 1
ATOM 1460 C CA . LEU A 1 186 ? -3.136 -3.238 9.009 1.00 98.00 186 LEU A CA 1
ATOM 1461 C C . LEU A 1 186 ? -3.731 -4.191 10.047 1.00 98.00 186 LEU A C 1
ATOM 1463 O O . LEU A 1 186 ? -4.549 -3.750 10.847 1.00 98.00 186 LEU A O 1
ATOM 1467 N N . ALA A 1 187 ? -3.347 -5.469 10.051 1.00 97.69 187 ALA A N 1
ATOM 1468 C CA . ALA A 1 187 ? -3.893 -6.470 10.965 1.00 97.69 187 ALA A CA 1
ATOM 1469 C C . ALA A 1 187 ? -3.320 -6.375 12.387 1.00 97.69 187 ALA A C 1
ATOM 1471 O O . ALA A 1 187 ? -4.043 -6.620 13.350 1.00 97.69 187 ALA A O 1
ATOM 1472 N N . THR A 1 188 ? -2.045 -6.013 12.534 1.00 96.06 188 THR A N 1
ATOM 1473 C CA . THR A 1 188 ? -1.339 -6.029 13.828 1.00 96.06 188 THR A CA 1
ATOM 1474 C C . THR A 1 188 ? -1.152 -4.638 14.426 1.00 96.06 188 THR A C 1
ATOM 1476 O O . THR A 1 188 ? -1.097 -4.493 15.643 1.00 96.06 188 THR A O 1
ATOM 1479 N N . GLY A 1 189 ? -1.092 -3.603 13.584 1.00 93.25 189 GLY A N 1
ATOM 1480 C CA . GLY A 1 189 ? -0.658 -2.260 13.965 1.00 93.25 189 GLY A CA 1
ATOM 1481 C C . GLY A 1 189 ? 0.862 -2.078 13.998 1.00 93.25 189 GLY A C 1
ATOM 1482 O O . GLY A 1 189 ? 1.317 -0.952 14.211 1.00 93.25 189 GLY A O 1
ATOM 1483 N N . ASP A 1 190 ? 1.626 -3.144 13.754 1.00 93.81 190 ASP A N 1
ATOM 1484 C CA . ASP A 1 190 ? 3.085 -3.165 13.762 1.00 93.81 190 ASP A CA 1
ATOM 1485 C C . ASP A 1 190 ? 3.640 -3.393 12.353 1.00 93.81 190 ASP A C 1
ATOM 1487 O O . ASP A 1 190 ? 3.112 -4.173 11.564 1.00 93.81 190 ASP A O 1
ATOM 1491 N N . MET A 1 191 ? 4.765 -2.753 12.044 1.00 94.56 191 MET A N 1
ATOM 1492 C CA . MET A 1 191 ? 5.491 -3.010 10.798 1.00 94.56 191 MET A CA 1
ATOM 1493 C C . MET A 1 191 ? 6.036 -4.445 10.790 1.00 94.56 191 MET A C 1
ATOM 1495 O O . MET A 1 191 ? 6.670 -4.861 11.761 1.00 94.56 191 MET A O 1
ATOM 1499 N N . LEU A 1 192 ? 5.867 -5.168 9.676 1.00 95.31 192 LEU A N 1
ATOM 1500 C CA . LEU A 1 192 ? 6.377 -6.541 9.531 1.00 95.31 192 LEU A CA 1
ATOM 1501 C C . LEU A 1 192 ? 7.904 -6.605 9.679 1.00 95.31 192 LEU A C 1
ATOM 1503 O O . LEU A 1 192 ? 8.437 -7.465 10.377 1.00 95.31 192 LEU A O 1
ATOM 1507 N N . PHE A 1 193 ? 8.602 -5.652 9.059 1.00 93.12 193 PHE A N 1
ATOM 1508 C CA . PHE A 1 193 ? 10.051 -5.528 9.140 1.00 93.12 193 PHE A CA 1
ATOM 1509 C C . PHE A 1 193 ? 10.445 -4.137 9.643 1.00 93.12 193 PHE A C 1
ATOM 1511 O O . PHE A 1 193 ? 10.163 -3.115 9.019 1.00 93.12 193 PHE A O 1
ATOM 1518 N N . THR A 1 194 ? 11.162 -4.092 10.769 1.00 90.50 194 THR A N 1
ATOM 1519 C CA . THR A 1 194 ? 11.746 -2.860 11.324 1.00 90.50 194 THR A CA 1
ATOM 1520 C C . THR A 1 194 ? 13.273 -2.959 11.341 1.00 90.50 194 THR A C 1
ATOM 1522 O O . THR A 1 194 ? 13.859 -3.214 12.401 1.00 90.50 194 THR A O 1
ATOM 1525 N N . PRO A 1 195 ? 13.949 -2.799 10.190 1.00 81.81 195 PRO A N 1
ATOM 1526 C CA . PRO A 1 195 ? 15.393 -2.965 10.120 1.00 81.81 195 PRO A CA 1
ATOM 1527 C C . PRO A 1 195 ? 16.101 -1.931 11.006 1.00 81.81 195 PRO A C 1
ATOM 1529 O O . PRO A 1 195 ? 15.911 -0.715 10.878 1.00 81.81 195 PRO A O 1
ATOM 1532 N N . LYS A 1 196 ? 16.916 -2.419 11.943 1.00 80.50 196 LYS A N 1
ATOM 1533 C CA . LYS A 1 196 ? 17.730 -1.598 12.847 1.00 80.50 196 LYS A CA 1
ATOM 1534 C C . LYS A 1 196 ? 19.124 -1.443 12.254 1.00 80.50 196 LYS A C 1
ATOM 1536 O O . LYS A 1 196 ? 19.630 -2.366 11.633 1.00 80.50 196 LYS A O 1
ATOM 1541 N N . VAL A 1 197 ? 19.739 -0.287 12.468 1.00 67.88 197 VAL A N 1
ATOM 1542 C CA . VAL A 1 197 ? 21.170 -0.125 12.196 1.00 67.88 197 VAL A CA 1
ATOM 1543 C C . VAL A 1 197 ? 21.915 -0.812 13.342 1.00 67.88 197 VAL A C 1
ATOM 1545 O O . VAL A 1 197 ? 21.706 -0.454 14.505 1.00 67.88 197 VAL A O 1
ATOM 1548 N N . GLY A 1 198 ? 22.691 -1.849 13.036 1.00 60.81 198 GLY A N 1
ATOM 1549 C CA . GLY A 1 198 ? 23.542 -2.555 13.995 1.00 60.81 198 GLY A CA 1
ATOM 1550 C C . GLY A 1 198 ? 24.992 -2.091 13.872 1.00 60.81 198 GLY A C 1
ATOM 1551 O O . GLY A 1 198 ? 25.437 -1.756 12.780 1.00 60.81 198 GLY A O 1
ATOM 1552 N N . GLN A 1 199 ? 25.741 -2.075 14.977 1.00 50.59 199 GLN A N 1
ATOM 1553 C CA . GLN A 1 199 ? 27.200 -1.949 14.902 1.00 50.59 199 GLN A CA 1
ATOM 1554 C C . GLN A 1 199 ? 27.765 -3.196 14.209 1.00 50.59 199 GLN A C 1
ATOM 1556 O O . GLN A 1 199 ? 27.555 -4.300 14.703 1.00 50.59 199 GLN A O 1
ATOM 1561 N N . GLY A 1 200 ? 28.461 -3.009 13.085 1.00 59.25 200 GLY A N 1
ATOM 1562 C CA . GLY A 1 200 ? 29.140 -4.084 12.348 1.00 59.25 200 GLY A CA 1
ATOM 1563 C C . GLY A 1 200 ? 28.576 -4.407 10.962 1.00 59.25 200 GLY A C 1
ATOM 1564 O O . GLY A 1 200 ? 29.191 -5.194 10.260 1.00 59.25 200 GLY A O 1
ATOM 1565 N N . PHE A 1 201 ? 27.469 -3.784 10.551 1.00 58.00 201 PHE A N 1
ATOM 1566 C CA . PHE A 1 201 ? 26.994 -3.810 9.165 1.00 58.00 201 PHE A CA 1
ATOM 1567 C C . PHE A 1 201 ? 27.179 -2.397 8.602 1.00 58.00 201 PHE A C 1
ATOM 1569 O O . PHE A 1 201 ? 26.506 -1.471 9.064 1.00 58.00 201 PHE A O 1
ATOM 1576 N N . SER A 1 202 ? 28.159 -2.198 7.715 1.00 48.28 202 SER A N 1
ATOM 1577 C CA . SER A 1 202 ? 28.329 -0.929 6.999 1.00 48.28 202 SER A CA 1
ATOM 1578 C C . SER A 1 202 ? 27.113 -0.675 6.111 1.00 48.28 202 SER A C 1
ATOM 1580 O O . SER A 1 202 ? 26.493 -1.613 5.619 1.00 48.28 202 SER A O 1
ATOM 1582 N N . GLU A 1 203 ? 26.753 0.600 5.930 1.00 54.56 203 GLU A N 1
ATOM 1583 C CA . GLU A 1 203 ? 25.681 1.008 5.004 1.00 54.56 203 GLU A CA 1
ATOM 1584 C C . GLU A 1 203 ? 26.007 0.649 3.540 1.00 54.56 203 GLU A C 1
ATOM 1586 O O . GLU A 1 203 ? 25.100 0.609 2.717 1.00 54.56 203 GLU A O 1
ATOM 1591 N N . ASP A 1 204 ? 27.265 0.284 3.274 1.00 47.12 204 ASP A N 1
ATOM 1592 C CA . ASP A 1 204 ? 27.785 -0.167 1.993 1.00 47.12 204 ASP A CA 1
ATOM 1593 C C . ASP A 1 204 ? 28.258 -1.628 2.116 1.00 47.12 204 ASP A C 1
ATOM 1595 O O . ASP A 1 204 ? 29.368 -1.894 2.582 1.00 47.12 204 ASP A O 1
ATOM 1599 N N . GLU A 1 205 ? 27.431 -2.588 1.713 1.00 38.28 205 GLU A N 1
ATOM 1600 C CA . GLU A 1 205 ? 27.927 -3.841 1.134 1.00 38.28 205 GLU A CA 1
ATOM 1601 C C . GLU A 1 205 ? 27.158 -4.103 -0.165 1.00 38.28 205 GLU A C 1
ATOM 1603 O O . GLU A 1 205 ? 26.134 -4.781 -0.170 1.00 38.28 205 GLU A O 1
ATOM 1608 N N . VAL A 1 206 ? 27.756 -3.512 -1.212 1.00 38.19 206 VAL A N 1
ATOM 1609 C CA . VAL A 1 206 ? 27.665 -3.734 -2.672 1.00 38.19 206 VAL A CA 1
ATOM 1610 C C . VAL A 1 206 ? 26.344 -3.393 -3.351 1.00 38.19 206 VAL A C 1
ATOM 1612 O O . VAL A 1 206 ? 25.336 -4.087 -3.131 1.00 38.19 206 VAL A O 1
#

Sequence (206 aa):
MVLEFLGDSLLRLVKYNRYKGLPLNKVREICQCILIGLDYLHREHGIIHTDLKLENVLLVSTIDPAKDPVRSGVTPILERPEGNINGTVTSLIEKKLKRRARRAVAKISGQRASMGGMGEAPKSERNIDGINVRCKVVDFGNACWADKPFAEEIQTRQYRAPEVILQAGYSFSVDMWSFACIAFELATGDMLFTPKVGQGFSEDEV

Organism: NCBI:txid97028